Protein AF-A0A6M3J9M9-F1 (afdb_monomer)

pLDDT: mean 77.07, std 24.4, range [25.67, 98.81]

Structure (mmCIF, N/CA/C/O backbone):
data_AF-A0A6M3J9M9-F1
#
_entry.id   AF-A0A6M3J9M9-F1
#
loop_
_atom_site.group_PDB
_atom_site.id
_atom_site.type_symbol
_atom_site.label_atom_id
_atom_site.label_alt_id
_atom_site.label_comp_id
_atom_site.label_asym_id
_atom_site.label_entity_id
_atom_site.label_seq_id
_atom_site.pdbx_PDB_ins_code
_atom_site.Cartn_x
_atom_site.Cartn_y
_atom_site.Cartn_z
_atom_site.occupancy
_atom_site.B_iso_or_equiv
_atom_site.auth_seq_id
_atom_site.auth_comp_id
_atom_site.auth_asym_id
_atom_site.auth_atom_id
_atom_site.pdbx_PDB_model_num
ATOM 1 N N . MET A 1 1 ? 29.780 -21.961 2.777 1.00 44.16 1 MET A N 1
ATOM 2 C CA . MET A 1 1 ? 30.050 -20.768 1.942 1.00 44.16 1 MET A CA 1
ATOM 3 C C . MET A 1 1 ? 30.466 -21.135 0.509 1.00 44.16 1 MET A C 1
ATOM 5 O O . MET A 1 1 ? 31.103 -20.336 -0.156 1.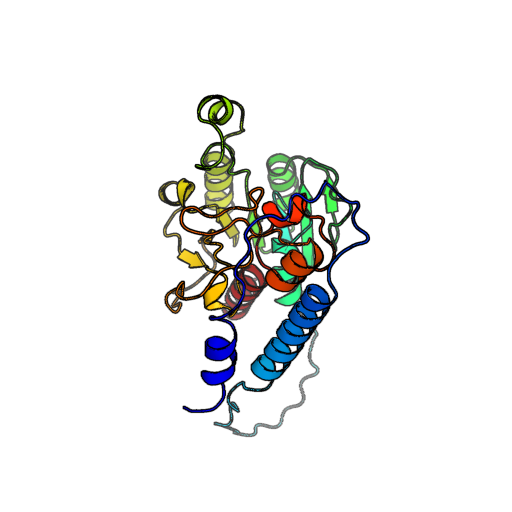00 44.16 1 MET A O 1
ATOM 9 N N . THR A 1 2 ? 30.060 -22.291 -0.020 1.00 43.06 2 THR A N 1
ATOM 10 C CA . THR A 1 2 ? 30.471 -22.758 -1.354 1.00 43.06 2 THR A CA 1
ATOM 11 C C . THR A 1 2 ? 29.384 -23.678 -1.908 1.00 43.06 2 THR A C 1
ATOM 13 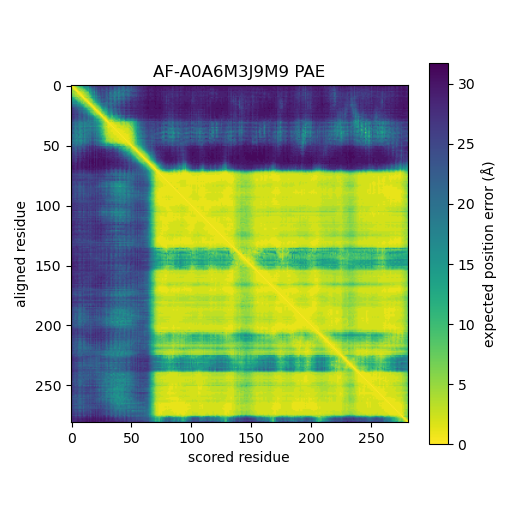O O . THR A 1 2 ? 29.199 -24.774 -1.393 1.00 43.06 2 THR A O 1
ATOM 16 N N . ALA A 1 3 ? 28.602 -23.153 -2.858 1.00 34.59 3 ALA A N 1
ATOM 17 C CA . ALA A 1 3 ? 27.764 -23.850 -3.854 1.00 34.59 3 ALA A CA 1
ATOM 18 C C . ALA A 1 3 ? 26.826 -22.839 -4.551 1.00 34.59 3 ALA A C 1
ATOM 20 O O . ALA A 1 3 ? 26.621 -22.899 -5.756 1.00 34.59 3 ALA A O 1
ATOM 21 N N . THR A 1 4 ? 26.297 -21.856 -3.811 1.00 31.34 4 THR A N 1
ATOM 22 C CA . THR A 1 4 ? 25.340 -20.860 -4.336 1.00 31.34 4 THR A CA 1
ATOM 23 C C . THR A 1 4 ? 26.006 -19.731 -5.127 1.00 31.34 4 THR A C 1
ATOM 25 O O . THR A 1 4 ? 25.375 -19.105 -5.973 1.00 31.34 4 THR A O 1
ATOM 28 N N . THR A 1 5 ? 27.289 -19.473 -4.874 1.00 30.69 5 THR A N 1
ATOM 29 C CA . THR A 1 5 ? 28.065 -18.414 -5.533 1.00 30.69 5 THR A CA 1
ATOM 30 C C . THR A 1 5 ? 28.523 -18.795 -6.948 1.00 30.69 5 THR A C 1
ATOM 32 O O . THR A 1 5 ? 28.725 -17.907 -7.770 1.00 30.69 5 THR A O 1
ATOM 35 N N . ASP A 1 6 ? 28.618 -20.092 -7.269 1.00 32.59 6 ASP A N 1
ATOM 36 C CA . ASP A 1 6 ? 29.152 -20.576 -8.556 1.00 32.59 6 ASP A CA 1
ATOM 37 C C . ASP A 1 6 ? 28.135 -20.566 -9.707 1.00 32.59 6 ASP A C 1
ATOM 39 O O . ASP A 1 6 ? 28.517 -20.468 -10.873 1.00 32.59 6 ASP A O 1
ATOM 43 N N . ILE A 1 7 ? 26.831 -20.612 -9.414 1.00 32.75 7 ILE A N 1
ATOM 44 C CA . ILE A 1 7 ? 25.791 -20.579 -10.459 1.00 32.75 7 ILE A CA 1
ATOM 45 C C . ILE A 1 7 ? 25.641 -19.159 -11.029 1.00 32.75 7 ILE A C 1
ATOM 47 O O . ILE A 1 7 ? 25.465 -18.991 -12.233 1.00 32.75 7 ILE A O 1
ATOM 51 N N . LEU A 1 8 ? 25.801 -18.129 -10.190 1.00 30.14 8 LEU A N 1
ATOM 52 C CA . LEU A 1 8 ? 25.736 -16.724 -10.613 1.00 30.14 8 LEU A CA 1
ATOM 53 C C . LEU A 1 8 ? 26.988 -16.269 -11.380 1.00 30.14 8 LEU A C 1
ATOM 55 O O . LEU A 1 8 ? 26.897 -15.361 -12.202 1.00 30.14 8 LEU A O 1
ATOM 59 N N . ALA A 1 9 ? 28.141 -16.903 -11.146 1.00 31.34 9 ALA A N 1
ATOM 60 C CA . ALA A 1 9 ? 29.390 -16.576 -11.835 1.00 31.34 9 ALA A CA 1
ATOM 61 C C . ALA A 1 9 ? 29.465 -17.159 -13.259 1.00 31.34 9 ALA A C 1
ATOM 63 O O . ALA A 1 9 ? 30.105 -16.572 -14.128 1.00 31.34 9 ALA A O 1
ATOM 64 N N . LYS A 1 10 ? 28.774 -18.275 -13.533 1.00 30.61 10 LYS A N 1
ATOM 65 C CA . LYS A 1 10 ? 28.815 -18.949 -14.844 1.00 30.61 10 LYS A CA 1
ATOM 66 C C . LYS A 1 10 ? 28.007 -18.272 -15.956 1.00 30.61 10 LYS A C 1
ATOM 68 O O . LYS A 1 10 ? 28.178 -18.639 -17.107 1.00 30.61 10 LYS A O 1
ATOM 73 N N . TRP A 1 11 ? 27.151 -17.302 -15.636 1.00 27.17 11 TRP A N 1
ATOM 74 C CA . TRP A 1 11 ? 26.275 -16.626 -16.610 1.00 27.17 11 TRP A CA 1
ATOM 75 C C . TRP A 1 11 ? 26.737 -15.203 -16.970 1.00 27.17 11 TRP A C 1
ATOM 77 O O . TRP A 1 11 ? 26.014 -14.460 -17.629 1.00 27.17 11 TRP A O 1
ATOM 87 N N . ALA A 1 12 ? 27.928 -14.796 -16.517 1.00 29.14 12 ALA A N 1
ATOM 88 C CA . ALA A 1 12 ? 28.476 -13.458 -16.755 1.00 29.14 12 ALA A CA 1
ATOM 89 C C . ALA A 1 12 ? 29.445 -13.377 -17.953 1.00 29.14 12 ALA A C 1
ATOM 91 O O . ALA A 1 12 ? 29.995 -12.311 -18.215 1.00 29.14 12 ALA A O 1
ATOM 92 N N . PHE A 1 13 ? 29.652 -14.470 -18.688 1.00 26.12 13 PHE A N 1
ATOM 93 C CA . PHE A 1 13 ? 30.505 -14.519 -19.874 1.00 26.12 13 PHE A CA 1
ATOM 94 C C . PHE A 1 13 ? 29.766 -15.300 -20.966 1.00 26.12 13 PHE A C 1
ATOM 96 O O . PHE A 1 13 ? 29.228 -16.357 -20.672 1.00 26.12 13 PHE A O 1
ATOM 103 N N . GLU A 1 14 ? 29.746 -14.767 -22.189 1.00 28.92 14 GLU A N 1
ATOM 104 C CA . GLU A 1 14 ? 29.071 -15.301 -23.392 1.00 28.92 14 GLU A CA 1
ATOM 105 C C . GLU A 1 14 ? 27.568 -15.018 -23.548 1.00 28.92 14 GLU A C 1
ATOM 107 O O . GLU A 1 14 ? 26.762 -15.925 -23.711 1.00 28.92 14 GLU A O 1
ATOM 112 N N . ILE A 1 15 ? 27.200 -13.736 -23.632 1.00 27.73 15 ILE A N 1
ATOM 113 C CA . ILE A 1 15 ? 26.209 -13.296 -24.629 1.00 27.73 15 ILE A CA 1
ATOM 114 C C . ILE A 1 15 ? 26.755 -12.005 -25.247 1.00 27.73 15 ILE A C 1
ATOM 116 O O . ILE A 1 15 ? 26.525 -10.903 -24.747 1.00 27.73 15 ILE A O 1
ATOM 120 N N . ASP A 1 16 ? 27.554 -12.168 -26.298 1.00 28.16 16 ASP A N 1
ATOM 121 C CA . ASP A 1 16 ? 27.832 -11.108 -27.261 1.00 28.16 16 ASP A CA 1
ATOM 122 C C . ASP A 1 16 ? 26.588 -10.989 -28.155 1.00 28.16 16 ASP A C 1
ATOM 124 O O . ASP A 1 16 ? 26.160 -11.965 -28.770 1.00 28.16 16 ASP A O 1
ATOM 128 N N . CYS A 1 17 ? 25.938 -9.829 -28.155 1.00 26.08 17 CYS A N 1
ATOM 129 C CA . CYS A 1 17 ? 24.793 -9.559 -29.023 1.00 26.08 17 CYS A CA 1
ATOM 130 C C . CYS A 1 17 ? 25.023 -8.234 -29.739 1.00 26.08 17 CYS A C 1
ATOM 132 O O . CYS A 1 17 ? 24.466 -7.196 -29.372 1.00 26.08 17 CYS A O 1
ATOM 134 N N . ALA A 1 18 ? 25.848 -8.303 -30.779 1.00 25.67 18 ALA A N 1
ATOM 135 C CA . ALA A 1 18 ? 25.593 -7.545 -31.989 1.00 25.67 18 ALA A CA 1
ATOM 136 C C . ALA A 1 18 ? 24.305 -8.076 -32.653 1.00 25.67 18 ALA A C 1
ATOM 138 O O . ALA A 1 18 ? 24.085 -9.283 -32.726 1.00 25.67 18 ALA A O 1
ATOM 139 N N . ASP A 1 19 ? 23.467 -7.138 -33.089 1.00 29.27 19 ASP A N 1
ATOM 140 C CA . ASP A 1 19 ? 22.419 -7.266 -34.107 1.00 29.27 19 ASP A CA 1
ATOM 141 C C . ASP A 1 19 ? 21.352 -8.357 -33.928 1.00 29.27 19 ASP A C 1
ATOM 143 O O . ASP A 1 19 ? 21.364 -9.404 -34.569 1.00 29.27 19 ASP A O 1
ATOM 147 N N . VAL A 1 20 ? 20.322 -8.031 -33.140 1.00 28.64 20 VAL A N 1
ATOM 148 C CA . VAL A 1 20 ? 18.995 -8.648 -33.265 1.00 28.64 20 VAL A CA 1
ATOM 149 C C . VAL A 1 20 ? 17.942 -7.535 -33.214 1.00 28.64 20 VAL A C 1
ATOM 151 O O . VAL A 1 20 ? 17.429 -7.171 -32.154 1.00 28.64 20 VAL A O 1
ATOM 154 N N . GLU A 1 21 ? 17.648 -6.945 -34.374 1.00 29.75 21 GLU A N 1
ATOM 155 C CA . GLU A 1 21 ? 16.396 -6.215 -34.586 1.00 29.75 21 GLU A CA 1
ATOM 156 C C . GLU A 1 21 ? 15.252 -7.232 -34.562 1.00 29.75 21 GLU A C 1
ATOM 158 O O . GLU A 1 21 ? 15.153 -8.064 -35.460 1.00 29.75 21 GLU A O 1
ATOM 163 N N . VAL A 1 22 ? 14.390 -7.202 -33.540 1.00 32.62 22 VAL A N 1
ATOM 164 C CA . VAL A 1 22 ? 13.156 -8.003 -33.548 1.00 32.62 22 VAL A CA 1
ATOM 165 C C . VAL A 1 22 ? 11.957 -7.147 -33.164 1.00 32.62 22 VAL A C 1
ATOM 167 O O . VAL A 1 22 ? 11.924 -6.460 -32.139 1.00 32.62 22 VAL A O 1
ATOM 170 N N . GLU A 1 23 ? 10.986 -7.200 -34.070 1.00 27.80 23 GLU A N 1
ATOM 171 C CA . GLU A 1 23 ? 9.691 -6.543 -34.076 1.00 27.80 23 GLU A CA 1
ATOM 172 C C . GLU A 1 23 ? 8.822 -6.881 -32.854 1.00 27.80 23 GLU A C 1
ATOM 174 O O . GLU A 1 23 ? 8.971 -7.903 -32.183 1.00 27.80 23 GLU A O 1
ATOM 179 N N . ARG A 1 24 ? 7.862 -5.992 -32.576 1.00 34.94 24 ARG A N 1
ATOM 180 C CA . ARG A 1 24 ? 6.880 -6.111 -31.490 1.00 34.94 24 ARG A CA 1
ATOM 181 C C . ARG A 1 24 ? 5.931 -7.295 -31.742 1.00 34.94 24 ARG A C 1
ATOM 183 O O . ARG A 1 24 ? 4.937 -7.137 -32.444 1.00 34.94 24 ARG A O 1
ATOM 190 N N . GLY A 1 25 ? 6.223 -8.450 -31.147 1.00 28.50 25 GLY A N 1
ATOM 191 C CA . GLY A 1 25 ? 5.346 -9.627 -31.123 1.00 28.50 25 GLY A CA 1
ATOM 192 C C . GLY A 1 25 ? 4.349 -9.635 -29.953 1.00 28.50 25 GLY A C 1
ATOM 193 O O . GLY A 1 25 ? 4.598 -9.052 -28.900 1.00 28.50 25 GLY A O 1
ATOM 194 N N . THR A 1 26 ? 3.207 -10.289 -30.166 1.00 34.38 26 THR A N 1
ATOM 195 C CA . THR A 1 26 ? 2.077 -10.484 -29.239 1.00 34.38 26 THR A CA 1
ATOM 196 C C . THR A 1 26 ? 2.427 -11.348 -28.012 1.00 34.38 26 THR A C 1
ATOM 198 O O . THR A 1 26 ? 3.445 -12.034 -27.982 1.00 34.38 26 THR A O 1
ATOM 201 N N . ALA A 1 27 ? 1.563 -11.310 -26.987 1.00 41.06 27 ALA A N 1
ATOM 202 C CA . ALA A 1 27 ? 1.752 -11.859 -25.633 1.00 41.06 27 ALA A CA 1
ATOM 203 C C . ALA A 1 27 ? 2.020 -13.380 -25.514 1.00 41.06 27 ALA A C 1
ATOM 205 O O . ALA A 1 27 ? 2.264 -13.857 -24.407 1.00 41.06 27 ALA A O 1
ATOM 206 N N . ASP A 1 28 ? 2.025 -14.126 -26.620 1.00 36.38 28 ASP A N 1
ATOM 207 C CA . ASP A 1 28 ? 2.138 -15.591 -26.634 1.00 36.38 28 ASP A CA 1
ATOM 208 C C . ASP A 1 28 ? 3.580 -16.108 -26.754 1.00 36.38 28 ASP A C 1
ATOM 210 O O . ASP A 1 28 ? 3.803 -17.313 -26.805 1.00 36.38 28 ASP A O 1
ATOM 214 N N . ASN A 1 29 ? 4.576 -15.217 -26.773 1.00 39.12 29 ASN A N 1
ATOM 215 C CA . ASN A 1 29 ? 5.978 -15.587 -26.975 1.00 39.12 29 ASN A CA 1
ATOM 216 C C . ASN A 1 29 ? 6.860 -15.237 -25.765 1.00 39.12 29 ASN A C 1
ATOM 218 O O . ASN A 1 29 ? 7.922 -14.628 -25.896 1.00 39.12 29 ASN A O 1
ATOM 222 N N . VAL A 1 30 ? 6.403 -15.584 -24.557 1.00 41.56 30 VAL A N 1
ATOM 223 C CA . VAL A 1 30 ? 7.232 -15.497 -23.346 1.00 41.56 30 VAL A CA 1
ATOM 224 C C . VAL A 1 30 ? 8.240 -16.656 -23.372 1.00 41.56 30 VAL A C 1
ATOM 226 O O . VAL A 1 30 ? 7.816 -17.810 -23.327 1.00 41.56 30 VAL A O 1
ATOM 229 N N . PRO A 1 31 ? 9.563 -16.401 -23.432 1.00 47.88 31 PRO A N 1
ATOM 230 C CA . PRO A 1 31 ? 10.557 -17.470 -23.494 1.00 47.88 31 PRO A CA 1
ATOM 231 C C . PRO A 1 31 ? 10.445 -18.420 -22.297 1.00 47.88 31 PRO A C 1
ATOM 233 O O . PRO A 1 31 ? 10.281 -17.961 -21.164 1.00 47.88 31 PRO A O 1
ATOM 236 N N . GLN A 1 32 ? 10.603 -19.729 -22.525 1.00 44.00 32 GLN A N 1
ATOM 237 C CA . GLN A 1 32 ? 10.538 -20.774 -21.488 1.00 44.00 32 GLN A CA 1
ATOM 238 C C . GLN A 1 32 ? 11.412 -20.447 -20.259 1.00 44.00 32 GLN A C 1
ATOM 240 O O . GLN A 1 32 ? 10.980 -20.623 -19.124 1.00 44.00 32 GLN A O 1
ATOM 245 N N . ALA A 1 33 ? 12.565 -19.807 -20.478 1.00 37.84 33 ALA A N 1
ATOM 246 C CA . ALA A 1 33 ? 13.464 -19.331 -19.425 1.00 37.84 33 ALA A CA 1
ATOM 247 C C . ALA A 1 33 ? 12.802 -18.391 -18.388 1.00 37.84 33 ALA A C 1
ATOM 249 O O . ALA A 1 33 ? 13.217 -18.345 -17.231 1.00 37.84 33 ALA A O 1
ATOM 250 N N . ILE A 1 34 ? 11.761 -17.637 -18.765 1.00 38.00 34 ILE A N 1
ATOM 251 C CA . ILE A 1 34 ? 11.013 -16.763 -17.846 1.00 38.00 34 ILE A CA 1
ATOM 252 C C . ILE A 1 34 ? 10.033 -17.575 -16.983 1.00 38.00 34 ILE A C 1
ATOM 254 O O . ILE A 1 34 ? 9.838 -17.248 -15.808 1.00 38.00 34 ILE A O 1
ATOM 258 N N . HIS A 1 35 ? 9.442 -18.643 -17.529 1.00 42.12 35 HIS A N 1
ATOM 259 C CA . HIS A 1 35 ? 8.618 -19.577 -16.756 1.00 42.12 35 HIS A CA 1
ATOM 260 C C . HIS A 1 35 ? 9.458 -20.342 -15.730 1.00 42.12 35 HIS A C 1
ATOM 262 O O . HIS A 1 35 ? 9.039 -20.477 -14.576 1.00 42.12 35 HIS A O 1
ATOM 268 N N . ASP A 1 36 ? 10.662 -20.747 -16.127 1.00 43.06 36 ASP A N 1
ATOM 269 C CA . ASP A 1 36 ? 11.602 -21.471 -15.274 1.00 43.06 36 ASP A CA 1
ATOM 270 C C . ASP A 1 36 ? 12.064 -20.588 -14.098 1.00 43.06 36 ASP A C 1
ATOM 272 O O . ASP A 1 36 ? 11.976 -20.997 -12.940 1.00 43.06 36 ASP A O 1
ATOM 276 N N . LEU A 1 37 ? 12.388 -19.312 -14.351 1.00 41.97 37 LEU A N 1
ATOM 277 C CA . LEU A 1 37 ? 12.746 -18.346 -13.303 1.00 41.97 37 LEU A CA 1
ATOM 278 C C . LEU A 1 37 ? 11.606 -18.099 -12.294 1.00 41.97 37 LEU A C 1
ATOM 280 O O . LEU A 1 37 ? 11.838 -17.958 -11.090 1.00 41.97 37 LEU A O 1
ATOM 284 N N . ALA A 1 38 ? 10.355 -18.041 -12.762 1.00 41.94 38 ALA A N 1
ATOM 285 C CA . ALA A 1 38 ? 9.196 -17.885 -11.884 1.00 41.94 38 ALA A CA 1
ATOM 286 C C . ALA A 1 38 ? 8.970 -19.128 -11.001 1.00 41.94 38 ALA A C 1
ATOM 288 O O . ALA A 1 38 ? 8.561 -18.996 -9.844 1.00 41.94 38 ALA A O 1
ATOM 289 N N . ALA A 1 39 ? 9.245 -20.327 -11.521 1.00 44.16 39 ALA A N 1
ATOM 290 C CA . ALA A 1 39 ? 9.189 -21.570 -10.757 1.00 44.16 39 ALA A CA 1
ATOM 291 C C . ALA A 1 39 ? 10.318 -21.657 -9.715 1.00 44.16 39 ALA A C 1
ATOM 293 O O . ALA A 1 39 ? 10.049 -21.977 -8.556 1.00 44.16 39 ALA A O 1
ATOM 294 N N . GLU A 1 40 ? 11.543 -21.277 -10.080 1.00 43.50 40 GLU A N 1
ATOM 295 C CA . GLU A 1 40 ? 12.687 -21.232 -9.163 1.00 43.50 40 GLU A CA 1
ATOM 296 C C . GLU A 1 40 ? 12.464 -20.252 -8.004 1.00 43.50 40 GLU A C 1
ATOM 298 O O . GLU A 1 40 ? 12.708 -20.597 -6.847 1.00 43.50 40 GLU A O 1
ATOM 303 N N . LEU A 1 41 ? 11.918 -19.060 -8.276 1.00 42.88 41 LEU A N 1
ATOM 304 C CA . LEU A 1 41 ? 11.581 -18.081 -7.236 1.00 42.88 41 LEU A CA 1
ATOM 305 C C . LEU A 1 41 ? 10.488 -18.583 -6.279 1.00 42.88 41 LEU A C 1
ATOM 307 O O . LEU A 1 41 ? 10.548 -18.291 -5.082 1.00 42.88 41 LEU A O 1
ATOM 311 N N . ARG A 1 42 ? 9.501 -19.345 -6.774 1.00 47.94 42 ARG A N 1
ATOM 312 C CA . ARG A 1 42 ? 8.482 -19.988 -5.923 1.00 47.94 42 ARG A CA 1
ATOM 313 C C . ARG A 1 42 ? 9.106 -21.047 -5.013 1.00 47.94 42 ARG A C 1
ATOM 315 O O . ARG A 1 42 ? 8.904 -20.989 -3.803 1.00 47.94 42 ARG A O 1
ATOM 322 N N . ALA A 1 43 ? 9.935 -21.929 -5.567 1.00 45.38 43 ALA A N 1
ATOM 323 C CA . ALA A 1 43 ? 10.615 -22.975 -4.805 1.00 45.38 43 ALA A CA 1
ATOM 324 C C . ALA A 1 43 ? 11.600 -22.407 -3.765 1.00 45.38 43 ALA A C 1
ATOM 326 O O . ALA A 1 43 ? 11.728 -22.940 -2.662 1.00 45.38 43 ALA A O 1
ATOM 327 N N . LEU A 1 44 ? 12.286 -21.302 -4.083 1.00 43.28 44 LEU A N 1
ATOM 328 C CA . LEU A 1 44 ? 13.193 -20.635 -3.147 1.00 43.28 44 LEU A CA 1
ATOM 329 C C . LEU A 1 44 ? 12.431 -20.027 -1.961 1.00 43.28 44 LEU A C 1
ATOM 331 O O . LEU A 1 44 ? 12.892 -20.117 -0.826 1.00 43.28 44 LEU A O 1
ATOM 335 N N . ARG A 1 45 ? 11.248 -19.448 -2.208 1.00 48.72 45 ARG A N 1
ATOM 336 C CA . ARG A 1 45 ? 10.377 -18.894 -1.158 1.00 48.72 45 ARG A CA 1
ATOM 337 C C . ARG A 1 45 ? 9.833 -19.964 -0.226 1.00 48.72 45 ARG A C 1
ATOM 339 O O . ARG A 1 45 ? 9.818 -19.750 0.981 1.00 48.72 45 ARG A O 1
ATOM 346 N N . GLU A 1 46 ? 9.428 -21.104 -0.769 1.00 47.72 46 GLU A N 1
ATOM 347 C CA . GLU A 1 46 ? 8.938 -22.233 0.020 1.00 47.72 46 GLU A CA 1
ATOM 348 C C . GLU A 1 46 ? 10.049 -22.816 0.907 1.00 47.72 46 GLU A C 1
ATOM 350 O O . GLU A 1 46 ? 9.863 -22.997 2.110 1.00 47.72 46 GLU A O 1
ATOM 355 N N . LYS A 1 47 ? 11.264 -22.971 0.360 1.00 45.69 47 LYS A N 1
ATOM 356 C CA . LYS A 1 47 ? 12.451 -23.380 1.130 1.00 45.69 47 LYS A CA 1
ATOM 357 C C . LYS A 1 47 ? 12.833 -22.379 2.222 1.00 45.69 47 LYS A C 1
ATOM 359 O O . LYS A 1 47 ? 13.214 -22.799 3.310 1.00 45.69 47 LYS A O 1
ATOM 364 N N . LEU A 1 48 ? 12.720 -21.075 1.964 1.00 46.75 48 LEU A N 1
ATOM 365 C CA . LEU A 1 48 ? 13.013 -20.040 2.962 1.00 46.75 48 LEU A CA 1
ATOM 366 C C . LEU A 1 48 ? 11.928 -19.969 4.053 1.00 46.75 48 LEU A C 1
ATOM 368 O O . LEU A 1 48 ? 12.234 -19.697 5.211 1.00 46.75 48 LEU A O 1
ATOM 372 N N . ALA A 1 49 ? 10.669 -20.258 3.707 1.00 44.34 49 ALA A N 1
ATOM 373 C CA . ALA A 1 49 ? 9.563 -20.343 4.661 1.00 44.34 49 ALA A CA 1
ATOM 374 C C . ALA A 1 49 ? 9.698 -21.543 5.621 1.00 44.34 49 ALA A C 1
ATOM 376 O O . ALA A 1 49 ? 9.290 -21.439 6.778 1.00 44.34 49 ALA A O 1
ATOM 377 N N . LEU A 1 50 ? 10.317 -22.639 5.162 1.00 41.97 50 LEU A N 1
ATOM 378 C CA . LEU A 1 50 ? 10.607 -23.854 5.937 1.00 41.97 50 LEU A CA 1
ATOM 379 C C . LEU A 1 50 ? 11.847 -23.741 6.850 1.00 41.97 50 LEU A C 1
ATOM 381 O O . LEU A 1 50 ? 12.059 -24.610 7.688 1.00 41.97 50 LEU A O 1
ATOM 385 N N . GLN A 1 51 ? 12.658 -22.684 6.723 1.00 37.97 51 GLN A N 1
ATOM 386 C CA . GLN A 1 51 ? 13.893 -22.470 7.500 1.00 37.97 51 GLN A CA 1
ATOM 387 C C . GLN A 1 51 ? 13.731 -21.496 8.682 1.00 37.97 51 GLN A C 1
ATOM 389 O O . GLN A 1 51 ? 14.710 -20.906 9.144 1.00 37.97 51 GLN A O 1
ATOM 394 N N . LYS A 1 52 ? 12.512 -21.300 9.199 1.00 39.78 52 LYS A N 1
ATOM 395 C CA . LYS A 1 52 ? 12.349 -20.562 10.461 1.00 39.78 52 LYS A CA 1
ATOM 396 C C . LYS A 1 52 ? 13.026 -21.342 11.601 1.00 39.78 52 LYS A C 1
ATOM 398 O O . LYS A 1 52 ? 12.851 -22.557 11.660 1.00 39.78 52 LYS A O 1
ATOM 403 N N . PRO A 1 53 ? 13.774 -20.682 12.501 1.00 36.72 53 PRO A N 1
ATOM 404 C CA . PRO A 1 53 ? 14.324 -21.353 13.669 1.00 36.72 53 PRO A CA 1
ATOM 405 C C . PRO A 1 53 ? 13.184 -21.877 14.549 1.00 36.72 53 PRO A C 1
ATOM 407 O O . PRO A 1 53 ? 12.210 -21.166 14.809 1.00 36.72 53 PRO A O 1
ATOM 410 N N . ASP A 1 54 ? 13.328 -23.132 14.965 1.00 36.78 54 ASP A N 1
ATOM 411 C CA . ASP A 1 54 ? 12.500 -23.809 15.956 1.00 36.78 54 ASP A CA 1
ATOM 412 C C . ASP A 1 54 ? 12.451 -22.955 17.232 1.00 36.78 54 ASP A C 1
ATOM 414 O O . ASP A 1 54 ? 13.467 -22.710 17.886 1.00 36.78 54 ASP A O 1
ATOM 418 N N . ALA A 1 55 ? 11.268 -22.426 17.542 1.00 42.22 55 ALA A N 1
ATOM 419 C CA . ALA A 1 55 ? 11.004 -21.722 18.786 1.00 42.22 55 ALA A CA 1
ATOM 420 C C . ALA A 1 55 ? 10.743 -22.756 19.886 1.00 42.22 55 ALA A C 1
ATOM 422 O O . ALA A 1 55 ? 9.633 -22.879 20.400 1.00 42.22 55 ALA A O 1
ATOM 423 N N . THR A 1 56 ? 11.777 -23.504 20.256 1.00 38.47 56 THR A N 1
ATOM 424 C CA . THR A 1 56 ? 11.783 -24.307 21.475 1.00 38.47 56 THR A CA 1
ATOM 425 C C . THR A 1 56 ? 12.470 -23.508 22.581 1.00 38.47 56 THR A C 1
ATOM 427 O O . THR A 1 56 ? 13.689 -23.412 22.601 1.00 38.47 56 THR A O 1
ATOM 430 N N . LEU A 1 57 ? 11.691 -22.921 23.500 1.00 35.12 57 LEU A N 1
ATOM 431 C CA . LEU A 1 57 ? 12.079 -22.648 24.895 1.00 35.12 57 LEU A CA 1
ATOM 432 C C . LEU A 1 57 ? 10.834 -22.273 25.720 1.00 35.12 57 LEU A C 1
ATOM 434 O O . LEU A 1 57 ? 10.304 -21.171 25.601 1.00 35.12 57 LEU A O 1
ATOM 438 N N . GLY A 1 58 ? 10.408 -23.201 26.587 1.00 30.94 58 GLY A N 1
ATOM 439 C CA . GLY A 1 58 ? 9.560 -22.907 27.749 1.00 30.94 58 GLY A CA 1
ATOM 440 C C . GLY A 1 58 ? 8.175 -23.557 27.790 1.00 30.94 58 GLY A C 1
ATOM 441 O O . GLY A 1 58 ? 7.182 -22.849 27.917 1.00 30.94 58 GLY A O 1
ATOM 442 N N . GLN A 1 59 ? 8.084 -24.892 27.773 1.00 34.28 59 GLN A N 1
ATOM 443 C CA . GLN A 1 59 ? 6.918 -2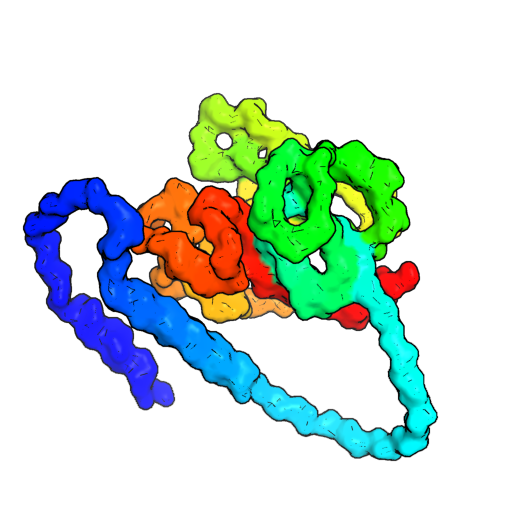5.576 28.346 1.00 34.28 59 GLN A CA 1
ATOM 444 C C . GLN A 1 59 ? 6.938 -25.414 29.873 1.00 34.28 59 GLN A C 1
ATOM 446 O O . GLN A 1 59 ? 7.786 -25.987 30.553 1.00 34.28 59 GLN A O 1
ATOM 451 N N . VAL A 1 60 ? 5.956 -24.696 30.416 1.00 33.88 60 VAL A N 1
ATOM 452 C CA . VAL A 1 60 ? 5.418 -24.986 31.748 1.00 33.88 60 VAL A CA 1
ATOM 453 C C . VAL A 1 60 ? 3.941 -25.288 31.552 1.00 33.88 60 VAL A C 1
ATOM 455 O O . VAL A 1 60 ? 3.146 -24.415 31.214 1.00 33.88 60 VAL A O 1
ATOM 458 N N . VAL A 1 61 ? 3.606 -26.565 31.703 1.00 36.81 61 VAL A N 1
ATOM 459 C CA . VAL A 1 61 ? 2.250 -27.099 31.610 1.00 36.81 61 VAL A CA 1
ATOM 460 C C . VAL A 1 61 ? 1.398 -26.490 32.724 1.00 36.81 61 VAL A C 1
ATOM 462 O O . VAL A 1 61 ? 1.722 -26.622 33.905 1.00 36.81 61 VAL A O 1
ATOM 465 N N . ARG A 1 62 ? 0.282 -25.860 32.355 1.00 35.50 62 ARG A N 1
ATOM 466 C CA . ARG A 1 62 ? -0.901 -25.775 33.213 1.00 35.50 62 ARG A CA 1
ATOM 467 C C . ARG A 1 62 ? -2.099 -26.232 32.398 1.00 35.50 62 ARG A C 1
ATOM 469 O O . ARG A 1 62 ? -2.505 -25.575 31.447 1.00 35.50 62 ARG A O 1
ATOM 476 N N . GLU A 1 63 ? -2.590 -27.409 32.760 1.00 43.56 63 GLU A N 1
ATOM 477 C CA . GLU A 1 63 ? -3.828 -27.992 32.263 1.00 43.56 63 GLU A CA 1
ATOM 478 C C . GLU A 1 63 ? -5.009 -27.088 32.631 1.00 43.56 63 GLU A C 1
ATOM 480 O O . GLU A 1 63 ? -5.126 -26.618 33.764 1.00 43.56 63 GLU A O 1
ATOM 485 N N . GLY A 1 64 ? -5.881 -26.841 31.659 1.00 35.53 64 GLY A N 1
ATOM 486 C CA . GLY A 1 64 ? -7.095 -26.056 31.834 1.00 35.53 64 GLY A CA 1
ATOM 487 C C . GLY A 1 64 ? -7.773 -25.845 30.491 1.00 35.53 64 GLY A C 1
ATOM 488 O O . GLY A 1 64 ? -7.486 -24.876 29.797 1.00 35.53 64 GLY A O 1
ATOM 489 N N . GLY A 1 65 ? -8.640 -26.782 30.106 1.00 43.53 65 GLY A N 1
ATOM 490 C CA . GLY A 1 65 ? -9.468 -26.658 28.912 1.00 43.53 65 GLY A CA 1
ATOM 491 C C . GLY A 1 65 ? -10.378 -25.435 29.011 1.00 43.53 65 GLY A C 1
ATOM 492 O O . GLY A 1 65 ? -11.281 -25.393 29.843 1.00 43.53 65 GLY A O 1
ATOM 493 N N . ALA A 1 66 ? -10.148 -24.461 28.139 1.00 40.62 66 ALA A N 1
ATOM 494 C CA . ALA A 1 66 ? -11.104 -23.421 27.807 1.00 40.62 66 ALA A CA 1
ATOM 495 C C . ALA A 1 66 ? -11.416 -23.570 26.318 1.00 40.62 66 ALA A C 1
ATOM 497 O O . ALA A 1 66 ? -10.505 -23.611 25.493 1.00 40.62 66 ALA A O 1
ATOM 498 N N . ALA A 1 67 ? -12.697 -23.708 25.982 1.00 43.62 67 ALA A N 1
ATOM 499 C CA . ALA A 1 67 ? -13.151 -23.640 24.603 1.00 43.62 67 ALA A CA 1
ATOM 500 C C . ALA A 1 67 ? -12.689 -22.301 24.001 1.00 43.62 67 ALA A C 1
ATOM 502 O O . ALA A 1 67 ? -13.018 -21.242 24.539 1.00 43.62 67 ALA A O 1
ATOM 503 N N . GLU A 1 68 ? -11.903 -22.346 22.921 1.00 44.88 68 GLU A N 1
ATOM 504 C CA . GLU A 1 68 ? -11.529 -21.156 22.157 1.00 44.88 68 GLU A CA 1
ATOM 505 C C . GLU A 1 68 ? -12.803 -20.499 21.620 1.00 44.88 68 GLU A C 1
ATOM 507 O O . GLU A 1 68 ? -13.441 -20.986 20.687 1.00 44.88 68 GLU A O 1
ATOM 512 N N . VAL A 1 69 ? -13.186 -19.372 22.214 1.00 48.78 69 VAL A N 1
ATOM 513 C CA . VAL A 1 69 ? -14.109 -18.442 21.571 1.00 48.78 69 VAL A CA 1
ATOM 514 C C . VAL A 1 69 ? -13.339 -17.850 20.396 1.00 48.78 69 VAL A C 1
ATOM 516 O O . VAL A 1 69 ? -12.397 -17.085 20.603 1.00 48.78 69 VAL A O 1
ATOM 519 N N . SER A 1 70 ? -13.694 -18.220 19.164 1.00 52.28 70 SER A N 1
ATOM 520 C CA . SER A 1 70 ? -13.097 -17.623 17.969 1.00 52.28 70 SER A CA 1
ATOM 521 C C . SER A 1 70 ? -13.365 -16.115 17.989 1.00 52.28 70 SER A C 1
ATOM 523 O O . SER A 1 70 ? -14.495 -15.681 17.753 1.00 52.28 70 SER A O 1
ATOM 525 N N . LYS A 1 71 ? -12.355 -15.302 18.315 1.00 68.56 71 LYS A N 1
ATOM 526 C CA . LYS A 1 71 ? -12.476 -13.841 18.264 1.00 68.56 71 LYS A CA 1
ATOM 527 C C . LYS A 1 71 ? -12.744 -13.450 16.807 1.00 68.56 71 LYS A C 1
ATOM 529 O O . LYS A 1 71 ? -11.994 -13.860 15.921 1.00 68.56 71 LYS A O 1
ATOM 534 N N . ALA A 1 72 ? -13.819 -12.701 16.559 1.00 84.75 72 ALA A N 1
ATOM 535 C CA . ALA A 1 72 ? -14.114 -12.177 15.228 1.00 84.75 72 ALA A CA 1
ATOM 536 C C . ALA A 1 72 ? -12.917 -11.361 14.709 1.00 84.75 72 ALA A C 1
ATOM 538 O O . ALA A 1 72 ? -12.229 -10.690 15.487 1.00 84.75 72 ALA A O 1
ATOM 539 N N . ARG A 1 73 ? -12.645 -11.459 13.405 1.00 92.62 73 ARG A N 1
ATOM 540 C CA . ARG A 1 73 ? -11.539 -10.743 12.765 1.00 92.62 73 ARG A CA 1
ATOM 541 C C . ARG A 1 73 ? -11.833 -9.235 12.793 1.00 92.62 73 ARG A C 1
ATOM 543 O O . ARG A 1 73 ? -12.958 -8.849 12.481 1.00 92.62 73 ARG A O 1
ATOM 550 N N . PRO A 1 74 ? -10.865 -8.378 13.160 1.00 96.12 74 PRO A N 1
ATOM 551 C CA . PRO A 1 74 ? -11.059 -6.932 13.118 1.00 96.12 74 PRO A CA 1
ATOM 552 C C . PRO A 1 74 ? -11.297 -6.436 11.689 1.00 96.12 74 PRO A C 1
ATOM 554 O O . PRO A 1 74 ? -10.684 -6.941 10.741 1.00 96.12 74 PRO A O 1
ATOM 557 N N . LYS A 1 75 ? -12.143 -5.419 11.534 1.00 97.69 75 LYS A N 1
ATOM 558 C CA . LYS A 1 75 ? -12.476 -4.806 10.245 1.00 97.69 75 LYS A CA 1
ATOM 559 C C . LYS A 1 75 ? -11.462 -3.728 9.870 1.00 97.69 75 LYS A C 1
ATOM 561 O O . LYS A 1 75 ? -11.186 -2.824 10.660 1.00 97.69 75 LYS A O 1
ATOM 566 N N . LEU A 1 76 ? -10.959 -3.772 8.640 1.00 98.56 76 LEU A N 1
ATOM 567 C CA . LEU A 1 76 ? -10.035 -2.782 8.089 1.00 98.56 76 LEU A CA 1
ATOM 568 C C . LEU A 1 76 ? -10.601 -2.138 6.822 1.00 98.56 76 LEU A C 1
ATOM 570 O O . LEU A 1 76 ? -11.004 -2.831 5.889 1.00 98.56 76 LEU A O 1
ATOM 574 N N . LEU A 1 77 ? -10.585 -0.807 6.789 1.00 98.81 77 LEU A N 1
ATOM 575 C CA . LEU A 1 77 ? -10.943 -0.014 5.616 1.00 98.81 77 LEU A CA 1
ATOM 576 C C . LEU A 1 77 ? -9.690 0.290 4.790 1.00 98.81 77 LEU A C 1
ATOM 578 O O . LEU A 1 77 ? -8.764 0.918 5.297 1.00 98.81 77 LEU A O 1
ATOM 582 N N . ASP A 1 78 ? -9.655 -0.149 3.536 1.00 98.75 78 ASP A N 1
ATOM 583 C CA . ASP A 1 78 ? -8.581 0.100 2.569 1.00 98.75 78 ASP A CA 1
ATOM 584 C C . ASP A 1 78 ? -9.023 1.223 1.615 1.00 98.75 78 ASP A C 1
ATOM 586 O O . ASP A 1 78 ? -9.828 1.006 0.712 1.00 98.75 78 ASP A O 1
ATOM 590 N N . LEU A 1 79 ? -8.561 2.452 1.854 1.00 98.44 79 LEU A N 1
ATOM 591 C CA . LEU A 1 79 ? -8.889 3.632 1.049 1.00 98.44 79 LEU A CA 1
ATOM 592 C C . LEU A 1 79 ? -7.871 3.846 -0.071 1.00 98.44 79 LEU A C 1
ATOM 594 O O . LEU A 1 79 ? -6.662 3.722 0.148 1.00 98.44 79 LEU A O 1
ATOM 598 N N . PHE A 1 80 ? -8.354 4.292 -1.238 1.00 97.81 80 PHE A N 1
ATOM 599 C CA . PHE A 1 80 ? -7.551 4.398 -2.468 1.00 97.81 80 PHE A CA 1
ATOM 600 C C . PHE A 1 80 ? -6.971 3.032 -2.855 1.00 97.81 80 PHE A C 1
ATOM 602 O O . PHE A 1 80 ? -5.787 2.876 -3.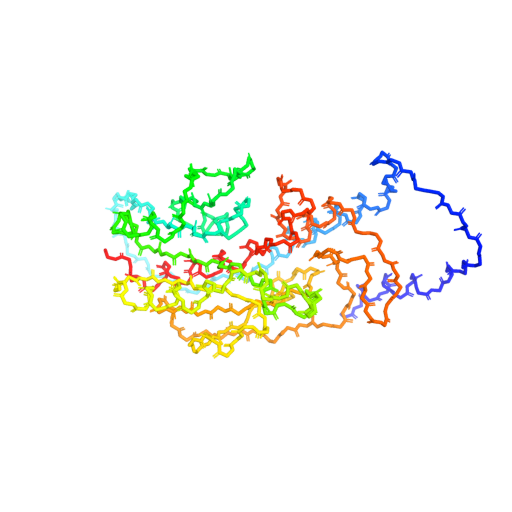158 1.00 97.81 80 PHE A O 1
ATOM 609 N N . SER A 1 81 ? -7.835 2.026 -2.753 1.00 97.69 81 SER A N 1
ATOM 610 C CA . SER A 1 81 ? -7.462 0.620 -2.636 1.00 97.69 81 SER A CA 1
ATOM 611 C C . SER A 1 81 ? -6.833 0.020 -3.898 1.00 97.69 81 SER A C 1
ATOM 613 O O . SER A 1 81 ? -6.128 -1.001 -3.833 1.00 97.69 81 SER A O 1
ATOM 615 N N . GLY A 1 82 ? -7.055 0.645 -5.062 1.00 97.06 82 GLY A N 1
ATOM 616 C CA . GLY A 1 82 ? -6.679 0.070 -6.348 1.00 97.06 82 GLY A CA 1
ATOM 617 C C . GLY A 1 82 ? -7.190 -1.369 -6.468 1.00 97.06 82 GLY A C 1
ATOM 618 O O . GLY A 1 82 ? -8.262 -1.705 -5.983 1.00 97.06 82 GLY A O 1
ATOM 619 N N . ALA A 1 83 ? -6.395 -2.265 -7.047 1.00 97.38 83 ALA A N 1
ATOM 620 C CA . ALA A 1 83 ? -6.776 -3.674 -7.167 1.00 97.38 83 ALA A CA 1
ATOM 621 C C . ALA A 1 83 ? -6.507 -4.520 -5.896 1.00 97.38 83 ALA A C 1
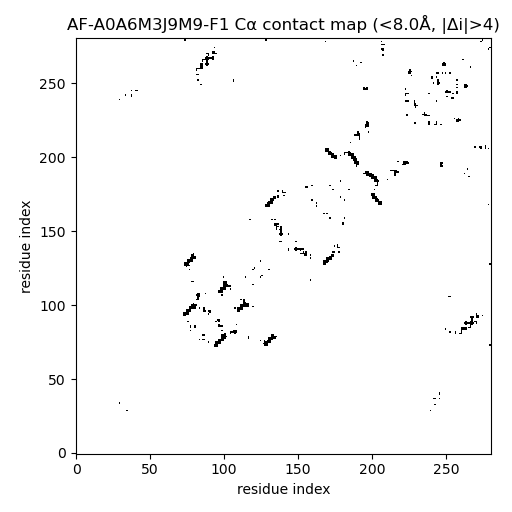ATOM 623 O O . ALA A 1 83 ? -6.506 -5.749 -5.966 1.00 97.38 83 ALA A O 1
ATOM 624 N N . GLY A 1 84 ? -6.239 -3.901 -4.735 1.00 97.31 84 GLY A N 1
ATOM 625 C CA . GLY A 1 84 ? -6.182 -4.601 -3.440 1.00 97.31 84 GLY A CA 1
ATOM 626 C C . GLY A 1 84 ? -4.844 -5.209 -3.036 1.00 97.31 84 GLY A C 1
ATOM 627 O O . GLY A 1 84 ? -4.803 -6.236 -2.358 1.00 97.31 84 GLY A O 1
ATOM 628 N N . GLY A 1 85 ? -3.731 -4.575 -3.412 1.00 96.88 85 GLY A N 1
ATOM 629 C CA . GLY A 1 85 ? -2.397 -4.998 -2.968 1.00 96.88 85 GLY A CA 1
ATOM 630 C C . GLY A 1 85 ? -2.212 -4.797 -1.461 1.00 96.88 85 GLY A C 1
ATOM 631 O O . GLY A 1 85 ? -1.839 -5.725 -0.747 1.00 96.88 85 GLY A O 1
ATOM 632 N N . ALA A 1 86 ? -2.549 -3.605 -0.959 1.00 97.81 86 ALA A N 1
ATOM 633 C CA . ALA A 1 86 ? -2.528 -3.322 0.473 1.00 97.81 86 ALA A CA 1
ATOM 634 C C . ALA A 1 86 ? -3.512 -4.224 1.228 1.00 97.81 86 ALA A C 1
ATOM 636 O O . ALA A 1 86 ? -3.096 -4.954 2.136 1.00 97.81 86 ALA A O 1
ATOM 637 N N . GLY A 1 87 ? -4.778 -4.230 0.795 1.00 98.06 87 GLY A N 1
ATOM 638 C CA . GLY A 1 87 ? -5.842 -5.028 1.388 1.00 98.06 87 GLY A CA 1
ATOM 639 C C . GLY A 1 87 ? -5.502 -6.511 1.530 1.00 98.06 87 GLY A C 1
ATOM 640 O O . GLY A 1 87 ? -5.682 -7.072 2.607 1.00 98.06 87 GLY A O 1
ATOM 641 N N . MET A 1 88 ? -4.936 -7.162 0.504 1.00 98.56 88 MET A N 1
ATOM 642 C CA . MET A 1 88 ? -4.601 -8.590 0.611 1.00 98.56 88 MET A CA 1
ATOM 643 C C . MET A 1 88 ? -3.543 -8.865 1.685 1.00 98.56 88 MET A C 1
ATOM 645 O O . MET A 1 88 ? -3.634 -9.875 2.384 1.00 98.56 88 MET A O 1
ATOM 649 N N . GLY A 1 89 ? -2.553 -7.986 1.858 1.00 98.38 89 GLY A N 1
ATOM 650 C CA . GLY A 1 89 ? -1.589 -8.147 2.948 1.00 98.38 89 GLY A CA 1
ATOM 651 C C . GLY A 1 89 ? -2.264 -8.073 4.322 1.00 98.38 89 GLY A C 1
ATOM 652 O O . GLY A 1 89 ? -2.039 -8.944 5.161 1.00 98.38 89 GLY A O 1
ATOM 653 N N . TYR A 1 90 ? -3.172 -7.117 4.535 1.00 98.50 90 TYR A N 1
ATOM 654 C CA . TYR A 1 90 ? -3.952 -7.038 5.778 1.00 98.50 90 TYR A CA 1
ATOM 655 C C . TYR A 1 90 ? -4.868 -8.247 5.986 1.00 98.50 90 TYR A C 1
ATOM 657 O O . TYR A 1 90 ? -4.932 -8.800 7.085 1.00 98.50 90 TYR A O 1
ATOM 665 N N . HIS A 1 91 ? -5.519 -8.731 4.932 1.00 98.44 91 HIS A N 1
ATOM 666 C CA . HIS A 1 91 ? -6.309 -9.952 5.011 1.00 98.44 91 HIS A CA 1
ATOM 667 C C . HIS A 1 91 ? -5.451 -11.154 5.440 1.00 98.44 91 HIS A C 1
ATOM 669 O O . HIS A 1 91 ? -5.822 -11.895 6.351 1.00 98.44 91 HIS A O 1
ATOM 675 N N . ARG A 1 92 ? -4.246 -11.313 4.878 1.00 97.69 92 ARG A N 1
ATOM 676 C CA . ARG A 1 92 ? -3.295 -12.354 5.313 1.00 97.69 92 ARG A CA 1
ATOM 677 C C . ARG A 1 92 ? -2.822 -12.180 6.754 1.00 97.69 92 ARG A C 1
ATOM 679 O O . ARG A 1 92 ? -2.502 -13.170 7.405 1.00 97.69 92 ARG A O 1
ATOM 686 N N . ALA A 1 93 ? -2.785 -10.948 7.259 1.00 97.25 93 ALA A N 1
ATOM 687 C CA . ALA A 1 93 ? -2.448 -10.682 8.651 1.00 97.25 93 ALA A CA 1
ATOM 688 C C . ALA A 1 93 ? -3.557 -11.094 9.631 1.00 97.25 93 ALA A C 1
ATOM 690 O O . ALA A 1 93 ? -3.232 -11.450 10.759 1.00 97.25 93 ALA A O 1
ATOM 691 N N . GLY A 1 94 ? -4.830 -11.073 9.217 1.00 97.06 94 GLY A N 1
ATOM 692 C CA . GLY A 1 94 ? -5.956 -11.451 10.081 1.00 97.06 94 GLY A CA 1
ATOM 693 C C . GLY A 1 94 ? -7.161 -10.507 10.068 1.00 97.06 94 GLY A C 1
ATOM 694 O O . GLY A 1 94 ? -8.039 -10.681 10.904 1.00 97.06 94 GLY A O 1
ATOM 695 N N . PHE A 1 95 ? -7.220 -9.533 9.154 1.00 97.81 95 PHE A N 1
ATOM 696 C CA . PHE A 1 95 ? -8.322 -8.565 9.069 1.00 97.81 95 PHE A CA 1
ATOM 697 C C . PHE A 1 95 ? -9.419 -8.981 8.082 1.00 97.81 95 PHE A C 1
ATOM 699 O O . PHE A 1 95 ? -9.148 -9.672 7.092 1.00 97.81 95 PHE A O 1
ATOM 706 N N . ASP A 1 96 ? -10.637 -8.506 8.321 1.00 98.12 96 ASP A N 1
ATOM 707 C CA . ASP A 1 96 ? -11.712 -8.476 7.330 1.00 98.12 96 ASP A CA 1
ATOM 708 C C . ASP A 1 96 ? -11.668 -7.124 6.621 1.00 98.12 96 ASP A C 1
ATOM 710 O O . ASP A 1 96 ? -11.805 -6.073 7.246 1.00 98.12 96 ASP A O 1
ATOM 714 N N . VAL A 1 97 ? -11.371 -7.143 5.323 1.00 98.69 97 VAL A N 1
ATOM 715 C CA . VAL A 1 97 ? -10.974 -5.946 4.575 1.00 98.69 97 VAL A CA 1
ATOM 716 C C . VAL A 1 97 ? -12.091 -5.504 3.640 1.00 98.69 97 VAL A C 1
ATOM 718 O O . VAL A 1 97 ? -12.627 -6.323 2.896 1.00 98.69 97 VAL A O 1
ATOM 721 N N . VAL A 1 98 ? -12.382 -4.204 3.645 1.00 98.81 98 VAL A N 1
ATOM 722 C CA . VAL A 1 98 ? -13.284 -3.549 2.690 1.00 98.81 98 VAL A CA 1
ATOM 723 C C . VAL A 1 98 ? -12.503 -2.490 1.921 1.00 98.81 98 VAL A C 1
ATOM 725 O O . VAL A 1 98 ? -11.863 -1.630 2.527 1.00 98.81 98 VAL A O 1
ATOM 728 N N . GLY A 1 99 ? -12.547 -2.558 0.592 1.00 98.69 99 GLY A N 1
ATOM 729 C CA . GLY A 1 99 ? -11.869 -1.616 -0.296 1.00 98.69 99 GLY A CA 1
ATOM 730 C C . GLY A 1 99 ? -12.769 -0.486 -0.768 1.00 98.69 99 GLY A C 1
ATOM 731 O O . GLY A 1 99 ? -13.934 -0.712 -1.093 1.00 98.69 99 GLY A O 1
ATOM 732 N N . VAL A 1 100 ? -12.205 0.717 -0.877 1.00 98.50 100 VAL A N 1
ATOM 733 C CA . VAL A 1 100 ? -12.859 1.881 -1.487 1.00 98.50 100 VAL A CA 1
ATOM 734 C C . VAL A 1 100 ? -11.944 2.504 -2.530 1.00 98.50 100 VAL A C 1
ATOM 736 O O . VAL A 1 100 ? -10.756 2.741 -2.286 1.00 98.50 100 VAL A O 1
ATOM 739 N N . ASP A 1 101 ? -12.487 2.764 -3.714 1.00 98.00 101 ASP A N 1
ATOM 740 C CA . ASP A 1 101 ? -11.798 3.476 -4.789 1.00 98.00 101 ASP A CA 1
ATOM 741 C C . ASP A 1 101 ? -12.818 4.178 -5.695 1.00 98.00 101 ASP A C 1
ATOM 743 O O . ASP A 1 101 ? -13.931 3.692 -5.887 1.00 98.00 101 ASP A O 1
ATOM 747 N N . ASN A 1 102 ? -12.445 5.313 -6.289 1.00 93.69 102 ASN A N 1
ATOM 748 C CA . ASN A 1 102 ? -13.361 6.069 -7.147 1.00 93.69 102 ASN A CA 1
ATOM 749 C C . ASN A 1 102 ? -13.509 5.463 -8.554 1.00 93.69 102 ASN A C 1
ATOM 751 O O . ASN A 1 102 ? -14.405 5.842 -9.316 1.00 93.69 102 ASN A O 1
ATOM 755 N N . ARG A 1 103 ? -12.635 4.521 -8.916 1.00 94.50 103 ARG A N 1
ATOM 756 C CA . ARG A 1 103 ? -12.699 3.764 -10.167 1.00 94.50 103 ARG A CA 1
ATOM 757 C C . ARG A 1 103 ? -13.194 2.347 -9.908 1.00 94.50 103 ARG A C 1
ATOM 759 O O . ARG A 1 103 ? -12.972 1.811 -8.830 1.00 94.50 103 ARG A O 1
ATOM 766 N N . PRO A 1 104 ? -13.807 1.693 -10.906 1.00 96.56 104 PRO A N 1
ATOM 767 C CA . PRO A 1 104 ? -14.136 0.282 -10.787 1.00 96.56 104 PRO A CA 1
ATOM 768 C C . PRO A 1 104 ? -12.855 -0.553 -10.654 1.00 96.56 104 PRO A C 1
ATOM 770 O O . PRO A 1 104 ? -12.007 -0.537 -11.548 1.00 96.56 104 PRO A O 1
ATOM 773 N N . GLN A 1 105 ? -12.743 -1.322 -9.573 1.00 97.12 105 GLN A N 1
ATOM 774 C CA . GLN A 1 105 ? -11.609 -2.210 -9.306 1.00 97.12 105 GLN A CA 1
ATOM 775 C C . GLN A 1 105 ? -12.029 -3.665 -9.525 1.00 97.12 105 GLN A C 1
ATOM 777 O O . GLN A 1 105 ? -12.330 -4.403 -8.593 1.00 97.12 105 GLN A O 1
ATOM 782 N N . ARG A 1 106 ? -12.079 -4.088 -10.796 1.00 96.19 106 ARG A N 1
ATOM 783 C CA . ARG A 1 106 ? -12.604 -5.414 -11.192 1.00 96.19 106 ARG A CA 1
ATOM 784 C C . ARG A 1 106 ? -11.857 -6.592 -10.571 1.00 96.19 106 ARG A C 1
ATOM 786 O O . ARG A 1 106 ? -12.428 -7.672 -10.469 1.00 96.19 106 ARG A O 1
ATOM 793 N N . HIS A 1 107 ? -10.595 -6.391 -10.205 1.00 97.25 107 HIS A N 1
ATOM 794 C CA . HIS A 1 107 ? -9.759 -7.422 -9.603 1.00 97.25 107 HIS A CA 1
ATOM 795 C C . HIS A 1 107 ? -9.576 -7.238 -8.087 1.00 97.25 107 HIS A C 1
ATOM 797 O O . HIS A 1 107 ? -8.705 -7.886 -7.512 1.00 97.25 107 HIS A O 1
ATOM 803 N N . TYR A 1 108 ? -10.352 -6.366 -7.427 1.00 98.12 108 TYR A N 1
ATOM 804 C CA . TYR A 1 108 ? -10.312 -6.272 -5.967 1.00 98.12 108 TYR A CA 1
ATOM 805 C C . TYR A 1 108 ? -10.804 -7.594 -5.344 1.00 98.12 108 TYR A C 1
ATOM 807 O O . TYR A 1 108 ? -11.867 -8.078 -5.731 1.00 98.12 108 TYR A O 1
ATOM 815 N N . PRO A 1 109 ? -10.055 -8.215 -4.415 1.00 97.25 109 PRO A N 1
ATOM 816 C CA . PRO A 1 109 ? -10.339 -9.584 -3.973 1.00 97.25 109 PRO A CA 1
ATOM 817 C C . PRO A 1 109 ? -11.372 -9.697 -2.837 1.00 97.25 109 PRO A C 1
ATOM 819 O O . PRO A 1 109 ? -11.679 -10.815 -2.424 1.00 97.25 109 PRO A O 1
ATOM 822 N N . PHE A 1 110 ? -11.883 -8.580 -2.311 1.00 98.19 110 PHE A N 1
ATOM 823 C CA . PHE A 1 110 ? -12.812 -8.547 -1.172 1.00 98.19 110 PHE A CA 1
ATOM 824 C C . PHE A 1 110 ? -14.049 -7.694 -1.468 1.00 98.19 110 PHE A C 1
ATOM 826 O O . PHE A 1 110 ? -14.279 -7.292 -2.608 1.00 98.19 110 PHE A O 1
ATOM 833 N N . GLU A 1 111 ? -14.839 -7.406 -0.431 1.00 98.44 111 GLU A N 1
ATOM 834 C CA . GLU A 1 111 ? -15.895 -6.401 -0.512 1.00 98.44 111 GLU A CA 1
ATOM 835 C C . GLU A 1 111 ? -15.315 -5.067 -0.998 1.00 98.44 111 GLU A C 1
ATOM 837 O O . GLU A 1 111 ? -14.269 -4.611 -0.523 1.00 98.44 111 GLU A O 1
ATOM 842 N N . PHE A 1 112 ? -15.991 -4.464 -1.973 1.00 98.62 112 PHE A N 1
ATOM 843 C CA . PHE A 1 112 ? -15.531 -3.267 -2.656 1.00 98.62 112 PHE A CA 1
ATOM 844 C C . PHE A 1 112 ? -16.679 -2.282 -2.857 1.00 98.62 112 PHE A C 1
ATOM 846 O O . PHE A 1 112 ? -17.738 -2.654 -3.367 1.00 98.62 112 PHE A O 1
ATOM 853 N N . HIS A 1 113 ? -16.422 -1.016 -2.534 1.00 98.44 113 HIS A N 1
ATOM 854 C CA . HIS A 1 113 ? -17.328 0.100 -2.778 1.00 98.44 113 HIS A CA 1
ATOM 855 C C . HIS A 1 113 ? -16.686 1.086 -3.747 1.00 98.44 113 HIS A C 1
ATOM 857 O O . HIS A 1 113 ? -15.623 1.651 -3.479 1.00 98.44 113 HIS A O 1
ATOM 863 N N . GLN A 1 114 ? -17.351 1.319 -4.879 1.00 98.31 114 GLN A N 1
ATOM 864 C CA . GLN A 1 114 ? -16.943 2.372 -5.800 1.00 98.31 114 GLN A CA 1
ATOM 865 C C . GLN A 1 114 ? -17.478 3.721 -5.303 1.00 98.31 114 GLN A C 1
ATOM 867 O O . GLN A 1 114 ? -18.619 4.075 -5.594 1.00 98.31 114 GLN A O 1
ATOM 872 N N . ALA A 1 115 ? -16.663 4.467 -4.563 1.00 95.50 115 ALA A N 1
ATOM 873 C CA . ALA A 1 115 ? -17.047 5.734 -3.942 1.00 95.50 115 ALA A CA 1
ATOM 874 C C . ALA A 1 115 ? -15.852 6.693 -3.832 1.00 95.50 115 ALA A C 1
ATOM 876 O O . ALA A 1 115 ? -14.696 6.294 -4.015 1.00 95.50 115 ALA A O 1
ATOM 877 N N . ASP A 1 116 ? -16.117 7.965 -3.524 1.00 95.31 116 ASP A N 1
ATOM 878 C CA . ASP A 1 116 ? -15.058 8.855 -3.055 1.00 95.31 116 ASP A CA 1
ATOM 879 C C . ASP A 1 116 ? -14.559 8.388 -1.679 1.00 95.31 116 ASP A C 1
ATOM 881 O O . ASP A 1 116 ? -15.338 8.082 -0.776 1.00 95.31 116 ASP A O 1
ATOM 885 N N . ALA A 1 117 ? -13.238 8.306 -1.526 1.00 91.81 117 ALA A N 1
ATOM 886 C CA . ALA A 1 117 ? -12.624 7.748 -0.329 1.00 91.81 117 ALA A CA 1
ATOM 887 C C . ALA A 1 117 ? -12.846 8.615 0.920 1.00 91.81 117 ALA A C 1
ATOM 889 O O . ALA A 1 117 ? -12.945 8.072 2.019 1.00 91.81 117 ALA A O 1
ATOM 890 N N . LEU A 1 118 ? -12.899 9.944 0.774 1.00 89.31 118 LEU A N 1
ATOM 891 C CA . LEU A 1 118 ? -13.096 10.858 1.899 1.00 89.31 118 LEU A CA 1
ATOM 892 C C . LEU A 1 118 ? -14.569 10.928 2.302 1.00 89.31 118 LEU A C 1
ATOM 894 O O . LEU A 1 118 ? -14.853 10.940 3.499 1.00 89.31 118 LEU A O 1
ATOM 898 N N . GLU A 1 119 ? -15.488 10.913 1.334 1.00 90.75 119 GLU A N 1
ATOM 899 C CA . GLU A 1 119 ? -16.930 10.818 1.603 1.00 90.75 119 GLU A CA 1
ATOM 900 C C . GLU A 1 119 ? -17.261 9.504 2.323 1.00 90.75 119 GLU A C 1
ATOM 902 O O . GLU A 1 119 ? -17.830 9.525 3.415 1.00 90.75 119 GLU A O 1
ATOM 907 N N . TYR A 1 120 ? -16.791 8.365 1.799 1.00 95.44 120 TYR A N 1
ATOM 908 C CA . TYR A 1 120 ? -17.010 7.062 2.433 1.00 95.44 120 TYR A CA 1
ATOM 909 C C . TYR A 1 120 ? -16.394 6.993 3.837 1.00 95.44 120 TYR A C 1
ATOM 911 O O . TYR A 1 120 ? -16.994 6.452 4.765 1.00 95.44 120 TYR A O 1
ATOM 919 N N . LEU A 1 121 ? -15.196 7.558 4.030 1.00 93.88 121 LEU A N 1
ATOM 920 C CA . LEU A 1 121 ? -14.563 7.621 5.348 1.00 93.88 121 LEU A CA 1
ATOM 921 C C . LEU A 1 121 ? -15.391 8.447 6.343 1.00 93.88 121 LEU A C 1
ATOM 923 O O . LEU A 1 121 ? -15.499 8.056 7.506 1.00 93.88 121 LEU A O 1
ATOM 927 N N . ALA A 1 122 ? -15.962 9.572 5.909 1.00 89.25 122 ALA A N 1
ATOM 928 C CA . ALA A 1 122 ? -16.784 10.425 6.761 1.00 89.25 122 ALA A CA 1
ATOM 929 C C . ALA A 1 122 ? -18.079 9.725 7.204 1.00 89.25 122 ALA A C 1
ATOM 931 O O . ALA A 1 122 ? -18.471 9.850 8.366 1.00 89.25 122 ALA A O 1
ATOM 932 N N . GLU A 1 123 ? -18.707 8.965 6.306 1.00 92.00 123 GLU A N 1
ATOM 933 C CA . GLU A 1 123 ? -19.966 8.259 6.568 1.00 92.00 123 GLU A CA 1
ATOM 934 C C . GLU A 1 123 ? -19.755 6.954 7.350 1.00 92.00 123 GLU A C 1
ATOM 936 O O . GLU A 1 123 ? -20.407 6.725 8.370 1.00 92.00 123 GLU A O 1
ATOM 941 N N . HIS A 1 124 ? -18.791 6.132 6.926 1.00 93.81 124 HIS A N 1
ATOM 942 C CA . HIS A 1 124 ? -18.637 4.744 7.375 1.00 93.81 124 HIS A CA 1
ATOM 943 C C . HIS A 1 124 ? -17.362 4.474 8.177 1.00 93.81 124 HIS A C 1
ATOM 945 O O . HIS A 1 124 ? -17.220 3.407 8.771 1.00 93.81 124 HIS A O 1
ATOM 951 N N . GLY A 1 125 ? -16.414 5.415 8.268 1.00 90.19 125 GLY A N 1
ATOM 952 C CA . GLY A 1 125 ? -15.125 5.200 8.946 1.00 90.19 125 GLY A CA 1
ATOM 953 C C . GLY A 1 125 ? -15.247 4.759 10.410 1.00 90.19 125 GLY A C 1
ATOM 954 O O . GLY A 1 125 ? -14.371 4.088 10.967 1.00 90.19 125 GLY A O 1
ATOM 955 N N . ARG A 1 126 ? -16.373 5.083 11.056 1.00 90.75 126 ARG A N 1
ATOM 956 C CA . ARG A 1 126 ? -16.681 4.643 12.422 1.00 90.75 126 ARG A CA 1
ATOM 957 C C . ARG A 1 126 ? -16.980 3.145 12.548 1.00 90.75 126 ARG A C 1
ATOM 959 O O . ARG A 1 126 ? -16.826 2.624 13.647 1.00 90.75 126 ARG A O 1
ATOM 966 N N . GLU A 1 127 ? -17.271 2.450 11.457 1.00 95.25 127 GLU A N 1
ATOM 967 C CA . GLU A 1 127 ? -17.604 1.018 11.420 1.00 95.25 127 GLU A CA 1
ATOM 968 C C . GLU A 1 127 ? -16.389 0.080 11.307 1.00 95.25 127 GLU A C 1
ATOM 970 O O . GLU A 1 127 ? -16.558 -1.142 11.257 1.00 95.25 127 GLU A O 1
ATOM 975 N N . PHE A 1 128 ? -15.182 0.644 11.205 1.00 96.69 128 PHE A N 1
ATOM 976 C CA . PHE A 1 128 ? -13.928 -0.089 11.008 1.00 96.69 128 PHE A CA 1
ATOM 977 C C . PHE A 1 128 ? -12.976 0.100 12.181 1.00 96.69 128 PHE A C 1
ATOM 979 O O . PHE A 1 128 ? -12.880 1.194 12.732 1.00 96.69 128 PHE A O 1
ATOM 986 N N . ASP A 1 129 ? -12.221 -0.929 12.535 1.00 96.69 129 ASP A N 1
ATOM 987 C CA . ASP A 1 129 ? -11.275 -0.865 13.652 1.00 96.69 129 ASP A CA 1
ATOM 988 C C . ASP A 1 129 ? -9.972 -0.167 13.244 1.00 96.69 129 ASP A C 1
ATOM 990 O O . ASP A 1 129 ? -9.329 0.499 14.054 1.00 96.69 129 ASP A O 1
ATOM 994 N N . VAL A 1 130 ? -9.596 -0.289 11.966 1.00 97.69 130 VAL A N 1
ATOM 995 C CA . VAL A 1 130 ? -8.371 0.284 11.394 1.00 97.69 130 VAL A CA 1
ATOM 996 C C . VAL A 1 130 ? -8.657 0.881 10.020 1.00 97.69 130 VAL A C 1
ATOM 998 O O . VAL A 1 130 ? -9.429 0.320 9.242 1.00 97.69 130 VAL A O 1
ATOM 1001 N N . VAL A 1 131 ? -7.984 1.984 9.687 1.00 98.44 131 VAL A N 1
ATOM 1002 C CA . VAL A 1 131 ? -8.023 2.576 8.342 1.00 98.44 131 VAL A CA 1
ATOM 1003 C C . VAL A 1 131 ? -6.633 2.576 7.712 1.00 98.44 131 VAL A C 1
ATOM 1005 O O . VAL A 1 131 ? -5.680 3.110 8.272 1.00 98.44 131 VAL A O 1
ATOM 1008 N N . HIS A 1 132 ? -6.510 2.007 6.521 1.00 98.69 132 HIS A N 1
ATOM 1009 C CA . HIS A 1 132 ? -5.360 2.184 5.647 1.00 98.69 132 HIS A CA 1
ATOM 1010 C C . HIS A 1 132 ? -5.709 3.183 4.540 1.00 98.69 132 HIS A C 1
ATOM 1012 O O . HIS A 1 132 ? -6.797 3.119 3.976 1.00 98.69 132 HIS A O 1
ATOM 1018 N N . ALA A 1 133 ? -4.787 4.079 4.192 1.00 98.31 133 ALA A N 1
ATOM 1019 C CA . ALA A 1 133 ? -4.946 4.971 3.050 1.00 98.31 133 ALA A CA 1
ATOM 1020 C C . ALA A 1 133 ? -3.662 5.069 2.219 1.00 98.31 133 ALA A C 1
ATOM 1022 O O . ALA A 1 133 ? -2.585 5.336 2.752 1.00 98.31 133 ALA A O 1
ATOM 1023 N N . SER A 1 134 ? -3.803 4.923 0.899 1.00 96.88 134 SER A N 1
ATOM 1024 C CA . SER A 1 134 ? -2.719 5.074 -0.086 1.00 96.88 134 SER A CA 1
ATOM 1025 C C . SER A 1 134 ? -3.055 6.152 -1.131 1.00 96.88 134 SER A C 1
ATOM 1027 O O . SER A 1 134 ? -3.244 5.834 -2.309 1.00 96.88 134 SER A O 1
ATOM 1029 N N . PRO A 1 135 ? -3.203 7.434 -0.739 1.00 92.75 135 PRO A N 1
ATOM 1030 C CA . PRO A 1 135 ? -3.691 8.469 -1.645 1.00 92.75 135 PRO A CA 1
ATOM 1031 C C . PRO A 1 135 ? -2.786 8.667 -2.877 1.00 92.75 135 PRO A C 1
ATOM 1033 O O . PRO A 1 135 ? -1.568 8.466 -2.798 1.00 92.75 135 PRO A O 1
ATOM 1036 N N . PRO A 1 136 ? -3.353 9.130 -4.011 1.00 85.62 136 PRO A N 1
ATOM 1037 C CA . PRO A 1 136 ? -2.621 9.360 -5.254 1.00 85.62 136 PRO A CA 1
ATOM 1038 C C . PRO A 1 136 ? -1.329 10.169 -5.055 1.00 85.62 136 PRO A C 1
ATOM 1040 O O . PRO A 1 136 ? -1.326 11.243 -4.457 1.00 85.62 136 PRO A O 1
ATOM 1043 N N . CYS A 1 137 ? -0.215 9.663 -5.590 1.00 78.06 137 CYS A N 1
ATOM 1044 C CA . CYS A 1 137 ? 1.124 10.227 -5.390 1.00 78.06 137 CYS A CA 1
ATOM 1045 C C . CYS A 1 137 ? 1.693 10.950 -6.627 1.00 78.06 137 CYS A C 1
ATOM 1047 O O . CYS A 1 137 ? 2.832 11.426 -6.611 1.00 78.06 137 CYS A O 1
ATOM 1049 N N . GLN A 1 138 ? 0.936 11.033 -7.727 1.00 76.62 138 GLN A N 1
ATOM 1050 C CA . GLN A 1 138 ? 1.449 11.469 -9.033 1.00 76.62 138 GLN A CA 1
ATOM 1051 C C . GLN A 1 138 ? 1.917 12.929 -9.036 1.00 76.62 138 GLN A C 1
ATOM 1053 O O . GLN A 1 138 ? 2.843 13.250 -9.780 1.00 76.62 138 GLN A O 1
ATOM 1058 N N . ARG A 1 139 ? 1.353 13.791 -8.181 1.00 72.62 139 ARG A N 1
ATOM 1059 C CA . ARG A 1 139 ? 1.820 15.174 -7.983 1.00 72.62 139 ARG A CA 1
ATOM 1060 C C . ARG A 1 139 ? 3.269 15.230 -7.480 1.00 72.62 139 ARG A C 1
ATOM 1062 O O . ARG A 1 139 ? 4.038 16.093 -7.898 1.00 72.62 139 ARG A O 1
ATOM 1069 N N . TYR A 1 140 ? 3.654 14.269 -6.643 1.00 68.56 140 TYR A N 1
ATOM 1070 C CA . TYR A 1 140 ? 4.961 14.193 -5.982 1.00 68.56 140 TYR A CA 1
ATOM 1071 C C . TYR A 1 140 ? 5.971 13.312 -6.722 1.00 68.56 140 TYR A C 1
ATOM 1073 O O . TYR A 1 140 ? 7.179 13.444 -6.532 1.00 68.56 140 TYR A O 1
ATOM 1081 N N . CYS A 1 141 ? 5.497 12.406 -7.578 1.00 71.44 141 CYS A N 1
ATOM 1082 C CA . CYS A 1 141 ? 6.348 11.432 -8.244 1.00 71.44 141 CYS A CA 1
ATOM 1083 C C . CYS A 1 141 ? 7.341 12.094 -9.211 1.00 71.44 141 CYS A C 1
ATOM 1085 O O . CYS A 1 141 ? 6.956 12.773 -10.167 1.00 71.44 141 CYS A O 1
ATOM 1087 N N . ARG A 1 142 ? 8.641 11.810 -9.041 1.00 72.19 142 ARG A N 1
ATOM 1088 C CA . ARG A 1 142 ? 9.689 12.253 -9.984 1.00 72.19 142 ARG A CA 1
ATOM 1089 C C . ARG A 1 142 ? 9.470 11.791 -11.423 1.00 72.19 142 ARG A C 1
ATOM 1091 O O . ARG A 1 142 ? 9.935 12.470 -12.334 1.00 72.19 142 ARG A O 1
ATOM 1098 N N . LEU A 1 143 ? 8.800 10.654 -11.623 1.00 68.94 143 LEU A N 1
ATOM 1099 C CA . LEU A 1 143 ? 8.503 10.115 -12.953 1.00 68.94 143 LEU A CA 1
ATOM 1100 C C . LEU A 1 143 ? 7.371 10.877 -13.656 1.00 68.94 143 LEU A C 1
ATOM 1102 O O . LEU A 1 143 ? 7.272 10.807 -14.879 1.00 68.94 143 LEU A O 1
ATOM 1106 N N . THR A 1 144 ? 6.548 11.628 -12.918 1.00 71.94 144 THR A N 1
ATOM 1107 C CA . THR A 1 144 ? 5.542 12.511 -13.509 1.00 71.94 144 THR A CA 1
ATOM 1108 C C . THR A 1 144 ? 6.237 13.719 -14.145 1.00 71.94 144 THR A C 1
ATOM 1110 O O . THR A 1 144 ? 6.980 14.428 -13.446 1.00 71.94 144 THR A O 1
ATOM 1113 N N . PRO A 1 145 ? 5.992 14.002 -15.443 1.00 75.31 145 PRO A N 1
ATOM 1114 C CA . PRO A 1 145 ? 6.524 15.190 -16.102 1.00 75.31 145 PRO A CA 1
ATOM 1115 C C . PRO A 1 145 ? 6.148 16.458 -15.323 1.00 75.31 145 PRO A C 1
ATOM 1117 O O . PRO A 1 145 ? 4.988 16.568 -14.921 1.00 75.31 145 PRO A O 1
ATOM 1120 N N . PRO A 1 146 ? 7.063 17.429 -15.130 1.00 76.00 146 PRO A N 1
ATOM 1121 C CA . PRO A 1 146 ? 6.772 18.644 -14.364 1.00 76.00 146 PRO A CA 1
ATOM 1122 C C . PRO A 1 146 ? 5.492 19.357 -14.812 1.00 76.00 146 PRO A C 1
ATOM 1124 O O . PRO A 1 146 ? 4.684 19.735 -13.975 1.00 76.00 146 PRO A O 1
ATOM 1127 N N . SER A 1 147 ? 5.246 19.418 -16.125 1.00 78.75 147 SER A N 1
ATOM 1128 C CA . SER A 1 147 ? 4.047 20.024 -16.720 1.00 78.75 147 SER A CA 1
ATOM 1129 C C . SER A 1 147 ? 2.726 19.326 -16.379 1.00 78.75 147 SER A C 1
ATOM 1131 O O . SER A 1 147 ? 1.666 19.883 -16.639 1.00 78.75 147 SER A O 1
ATOM 1133 N N . ARG A 1 148 ? 2.763 18.104 -15.833 1.00 74.94 148 ARG A N 1
ATOM 1134 C CA . ARG A 1 148 ? 1.568 17.331 -15.468 1.00 74.94 148 ARG A CA 1
ATOM 1135 C C . ARG A 1 148 ? 1.324 17.241 -13.968 1.00 74.94 148 ARG A C 1
ATOM 1137 O O . ARG A 1 148 ? 0.253 16.796 -13.578 1.00 74.94 148 ARG A O 1
ATOM 1144 N N . ARG A 1 149 ? 2.275 17.657 -13.126 1.00 75.12 149 ARG A N 1
ATOM 1145 C CA . ARG A 1 149 ? 2.171 17.490 -11.666 1.00 75.12 149 ARG A CA 1
ATOM 1146 C C . ARG A 1 149 ? 0.981 18.236 -11.076 1.00 75.12 149 ARG A C 1
ATOM 1148 O O . ARG A 1 149 ? 0.245 17.645 -10.295 1.00 75.12 149 ARG A O 1
ATOM 1155 N N . ASP A 1 150 ? 0.746 19.470 -11.517 1.00 77.12 150 ASP A N 1
ATOM 1156 C CA . ASP A 1 150 ? -0.364 20.292 -11.021 1.00 77.12 150 ASP A CA 1
ATOM 1157 C C . ASP A 1 150 ? -1.745 19.818 -11.494 1.00 77.12 150 ASP A C 1
ATOM 1159 O O . ASP A 1 150 ? -2.752 20.212 -10.916 1.00 77.12 150 ASP A O 1
ATOM 1163 N N . MET A 1 151 ? -1.802 18.932 -12.495 1.00 77.88 151 MET A N 1
ATOM 1164 C CA . MET A 1 151 ? -3.049 18.293 -12.936 1.00 77.88 151 MET A CA 1
ATOM 1165 C C . MET A 1 151 ? -3.433 17.079 -12.080 1.00 77.88 151 MET A C 1
ATOM 1167 O O . MET A 1 151 ? -4.521 16.531 -12.249 1.00 77.88 151 MET A O 1
ATOM 1171 N N . HIS A 1 152 ? -2.546 16.624 -11.192 1.00 75.44 152 HIS A N 1
ATOM 1172 C CA . HIS A 1 152 ? -2.834 15.522 -10.285 1.00 75.44 152 HIS A CA 1
ATOM 1173 C C . HIS A 1 152 ? -3.323 16.053 -8.934 1.00 75.44 152 HIS A C 1
ATOM 1175 O O . HIS A 1 152 ? -2.737 17.004 -8.401 1.00 75.44 152 HIS A O 1
ATOM 1181 N N . PRO A 1 153 ? -4.379 15.440 -8.369 1.00 78.31 153 PRO A N 1
ATOM 1182 C CA . PRO A 1 153 ? -4.957 15.898 -7.119 1.00 78.31 153 PRO A CA 1
ATOM 1183 C C . PRO A 1 153 ? -3.952 15.737 -5.977 1.00 78.31 153 PRO A C 1
ATOM 1185 O O . PRO A 1 153 ? -3.193 14.766 -5.924 1.00 78.31 153 PRO A O 1
ATOM 1188 N N . ASP A 1 154 ? -3.957 16.704 -5.065 1.00 84.00 154 ASP A N 1
ATOM 1189 C CA . ASP A 1 154 ? -3.100 16.724 -3.886 1.00 84.00 154 ASP A CA 1
ATOM 1190 C C . ASP A 1 154 ? -3.868 16.259 -2.646 1.00 84.00 154 ASP A C 1
ATOM 1192 O O . ASP A 1 154 ? -4.290 17.059 -1.813 1.00 84.00 154 ASP A O 1
ATOM 1196 N N . LEU A 1 155 ? -4.133 14.954 -2.566 1.00 87.44 155 LEU A N 1
ATOM 1197 C CA . LEU A 1 155 ? -5.012 14.417 -1.522 1.00 87.44 155 LEU A CA 1
ATOM 1198 C C . LEU A 1 155 ? -4.277 14.063 -0.228 1.00 87.44 155 LEU A C 1
ATOM 1200 O O . LEU A 1 155 ? -4.920 13.922 0.808 1.00 87.44 155 LEU A O 1
ATOM 1204 N N . LEU A 1 156 ? -2.947 13.927 -0.255 1.00 89.62 156 LEU A N 1
ATOM 1205 C CA . LEU A 1 156 ? -2.190 13.466 0.910 1.00 89.62 156 LEU A CA 1
ATOM 1206 C C . LEU A 1 156 ? -2.333 14.399 2.130 1.00 89.62 156 LEU A C 1
ATOM 1208 O O . LEU A 1 156 ? -2.616 13.875 3.207 1.00 89.62 156 LEU A O 1
ATOM 1212 N N . PRO A 1 157 ? -2.199 15.739 2.017 1.00 88.81 157 PRO A N 1
ATOM 1213 C CA . PRO A 1 157 ? -2.370 16.622 3.171 1.00 88.81 157 PRO A CA 1
ATOM 1214 C C . PRO A 1 157 ? -3.756 16.502 3.818 1.00 88.81 157 PRO A C 1
ATOM 1216 O O . PRO A 1 157 ? -3.841 16.351 5.035 1.00 88.81 157 PRO A O 1
ATOM 1219 N N . ALA A 1 158 ? -4.820 16.488 3.006 1.00 87.38 158 ALA A N 1
ATOM 1220 C CA . ALA A 1 158 ? -6.200 16.371 3.480 1.00 87.38 158 ALA A CA 1
ATOM 1221 C C . ALA A 1 158 ? -6.473 15.010 4.142 1.00 87.38 158 ALA A C 1
ATOM 1223 O O . ALA A 1 158 ? -7.003 14.951 5.249 1.00 87.38 158 ALA A O 1
ATOM 1224 N N . VAL A 1 159 ? -6.049 13.911 3.507 1.00 91.31 159 VAL A N 1
ATOM 1225 C CA . VAL A 1 159 ? -6.167 12.554 4.068 1.00 91.31 159 VAL A CA 1
ATOM 1226 C C . VAL A 1 159 ? -5.436 12.456 5.405 1.00 91.31 159 VAL A C 1
ATOM 1228 O O . VAL A 1 159 ? -5.977 11.917 6.370 1.00 91.31 159 VAL A O 1
ATOM 1231 N N . ALA A 1 160 ? -4.220 12.998 5.483 1.00 93.00 160 ALA A N 1
ATOM 1232 C CA . ALA A 1 160 ? -3.433 12.956 6.703 1.00 93.00 160 ALA A CA 1
ATOM 1233 C C . ALA A 1 160 ? -4.084 13.758 7.835 1.00 93.00 160 ALA A C 1
ATOM 1235 O O . ALA A 1 160 ? -4.140 13.275 8.962 1.00 93.00 160 ALA A O 1
ATOM 1236 N N . GLU A 1 161 ? -4.600 14.958 7.556 1.00 91.12 161 GLU A N 1
ATOM 1237 C CA . GLU A 1 161 ? -5.333 15.762 8.539 1.00 91.12 161 GLU A CA 1
ATOM 1238 C C . GLU A 1 161 ? -6.549 15.011 9.099 1.00 91.12 161 GLU A C 1
ATOM 1240 O O . GLU A 1 161 ? -6.677 14.883 10.320 1.00 91.12 161 GLU A O 1
ATOM 1245 N N . ILE A 1 162 ? -7.379 14.438 8.222 1.00 91.69 162 ILE A N 1
ATOM 1246 C CA . ILE A 1 162 ? -8.585 13.700 8.614 1.00 91.69 162 ILE A CA 1
ATOM 1247 C C . ILE A 1 162 ? -8.226 12.477 9.467 1.00 91.69 162 ILE A C 1
ATOM 1249 O O . ILE A 1 162 ? -8.784 12.301 10.549 1.00 91.69 162 ILE A O 1
ATOM 1253 N N . LEU A 1 163 ? -7.270 11.647 9.035 1.00 94.19 163 LEU A N 1
ATOM 1254 C CA . LEU A 1 163 ? -6.908 10.423 9.762 1.00 94.19 163 LEU A CA 1
ATOM 1255 C C . LEU A 1 163 ? -6.242 10.707 11.112 1.00 94.19 163 LEU A C 1
ATOM 1257 O O . LEU A 1 163 ? -6.525 10.021 12.094 1.00 94.19 163 LEU A O 1
ATOM 1261 N N . ARG A 1 164 ? -5.426 11.764 11.205 1.00 94.12 164 ARG A N 1
ATOM 1262 C CA . ARG A 1 164 ? -4.852 12.219 12.483 1.00 94.12 164 ARG A CA 1
ATOM 1263 C C . ARG A 1 164 ? -5.934 12.682 13.464 1.00 94.12 164 ARG A C 1
ATOM 1265 O O . ARG A 1 164 ? -5.756 12.507 14.666 1.00 94.12 164 ARG A O 1
ATOM 1272 N N . GLY A 1 165 ? -7.029 13.256 12.962 1.00 90.56 165 GLY A N 1
ATOM 1273 C CA . GLY A 1 165 ? -8.183 13.691 13.755 1.00 90.56 165 GLY A CA 1
ATOM 1274 C C . GLY A 1 165 ? -9.231 12.605 14.032 1.00 90.56 165 GLY A C 1
ATOM 1275 O O . GLY A 1 165 ? -10.065 12.788 14.914 1.00 90.56 165 GLY A O 1
ATOM 1276 N N . LEU A 1 166 ? -9.190 11.470 13.322 1.00 89.06 166 LEU A N 1
ATOM 1277 C CA . LEU A 1 166 ? -10.216 10.418 13.378 1.00 89.06 166 LEU A CA 1
ATOM 1278 C C . LEU A 1 166 ? -10.315 9.730 14.750 1.00 89.06 166 LEU A C 1
ATOM 1280 O O . LEU A 1 166 ? -11.365 9.190 15.096 1.00 89.06 166 LEU A O 1
ATOM 1284 N N . GLY A 1 167 ? -9.226 9.726 15.527 1.00 90.19 167 GLY A N 1
ATOM 1285 C CA . GLY A 1 167 ? -9.171 9.060 16.832 1.00 90.19 167 GLY A CA 1
ATOM 1286 C C . GLY A 1 167 ? -9.145 7.528 16.754 1.00 90.19 167 GLY A C 1
ATOM 1287 O O . GLY A 1 167 ? -9.429 6.867 17.747 1.00 90.19 167 GLY A O 1
ATOM 1288 N N . LYS A 1 168 ? -8.811 6.963 15.586 1.00 91.88 168 LYS A N 1
ATOM 1289 C CA . LYS A 1 168 ? -8.708 5.517 15.343 1.00 91.88 168 LYS A CA 1
ATOM 1290 C C . LYS A 1 168 ? -7.297 5.097 14.929 1.00 91.88 168 LYS A C 1
ATOM 1292 O O . LYS A 1 168 ? -6.535 5.943 14.453 1.00 91.88 168 LYS A O 1
ATOM 1297 N N . PRO A 1 169 ? -6.945 3.808 15.072 1.00 96.19 169 PRO A N 1
ATOM 1298 C CA . PRO A 1 169 ? -5.793 3.224 14.401 1.00 96.19 169 PRO A CA 1
ATOM 1299 C C . PRO A 1 169 ? -5.807 3.511 12.896 1.00 96.19 169 PRO A C 1
ATOM 1301 O O . PRO A 1 169 ? -6.785 3.216 12.204 1.00 96.19 169 PRO A O 1
ATOM 1304 N N . TYR A 1 170 ? -4.714 4.064 12.377 1.00 97.25 170 TYR A N 1
ATOM 1305 C CA . TYR A 1 170 ? -4.558 4.272 10.943 1.00 97.25 170 TYR A CA 1
ATOM 1306 C C . TYR A 1 170 ? -3.134 4.019 10.452 1.00 97.25 170 TYR A C 1
ATOM 1308 O O . TYR A 1 170 ? -2.169 4.075 11.221 1.00 97.25 170 TYR A O 1
ATOM 1316 N N . ILE A 1 171 ? -3.030 3.779 9.144 1.00 98.38 171 ILE A N 1
ATOM 1317 C CA . ILE A 1 171 ? -1.791 3.723 8.372 1.00 98.38 171 ILE A CA 1
ATOM 1318 C C . ILE A 1 171 ? -1.963 4.569 7.106 1.00 98.38 171 ILE A C 1
ATOM 1320 O O . ILE A 1 171 ? -2.929 4.386 6.369 1.00 98.38 171 ILE A O 1
ATOM 1324 N N . ILE A 1 172 ? -1.013 5.457 6.824 1.00 98.38 172 ILE A N 1
ATOM 1325 C CA . ILE A 1 172 ? -0.920 6.198 5.561 1.00 98.38 172 ILE A CA 1
ATOM 1326 C C . ILE A 1 172 ? 0.330 5.736 4.831 1.00 98.38 172 ILE A C 1
ATOM 1328 O O . ILE A 1 172 ? 1.421 5.790 5.394 1.00 98.38 172 ILE A O 1
ATOM 1332 N N . GLU A 1 173 ? 0.189 5.319 3.578 1.00 98.06 173 GLU A N 1
ATOM 1333 C CA . GLU A 1 173 ? 1.307 5.005 2.693 1.00 98.06 173 GLU A CA 1
ATOM 1334 C C . GLU A 1 173 ? 1.572 6.143 1.703 1.00 98.06 173 GLU A C 1
ATOM 1336 O O . GLU A 1 173 ? 0.655 6.825 1.230 1.00 98.06 173 GLU A O 1
ATOM 1341 N N . ASN A 1 174 ? 2.852 6.362 1.388 1.00 96.00 174 ASN A N 1
ATOM 1342 C CA . ASN A 1 174 ? 3.222 7.084 0.179 1.00 96.00 174 ASN A CA 1
ATOM 1343 C C . ASN A 1 174 ? 4.632 6.749 -0.345 1.00 96.00 174 ASN A C 1
ATOM 1345 O O . ASN A 1 174 ? 5.400 5.958 0.217 1.00 96.00 174 ASN A O 1
ATOM 1349 N N . ILE A 1 175 ? 5.006 7.391 -1.453 1.00 92.50 175 ILE A N 1
ATOM 1350 C CA . ILE A 1 175 ? 6.329 7.272 -2.075 1.00 92.50 175 ILE A CA 1
ATOM 1351 C C . ILE A 1 175 ? 7.400 8.097 -1.331 1.00 92.50 175 ILE A C 1
ATOM 1353 O O . ILE A 1 175 ? 7.072 9.056 -0.632 1.00 92.50 175 ILE A O 1
ATOM 1357 N N . PRO A 1 176 ? 8.703 7.809 -1.533 1.00 92.56 176 PRO A N 1
ATOM 1358 C CA . PRO A 1 176 ? 9.795 8.553 -0.896 1.00 92.56 176 PRO A CA 1
ATOM 1359 C C . PRO A 1 176 ? 9.767 10.069 -1.108 1.00 92.56 176 PRO A C 1
ATOM 1361 O O . PRO A 1 176 ? 10.159 10.815 -0.214 1.00 92.56 176 PRO A O 1
ATOM 1364 N N . ASP A 1 177 ? 9.294 10.529 -2.268 1.00 89.25 177 ASP A N 1
ATOM 1365 C CA . ASP A 1 177 ? 9.226 11.957 -2.595 1.00 89.25 177 ASP A CA 1
ATOM 1366 C C . ASP A 1 177 ? 8.183 12.723 -1.762 1.00 89.25 177 ASP A C 1
ATOM 1368 O O . ASP A 1 177 ? 8.293 13.936 -1.628 1.00 89.25 177 ASP A O 1
ATOM 1372 N N . ALA A 1 178 ? 7.215 12.025 -1.159 1.00 90.31 178 ALA A N 1
ATOM 1373 C CA . ALA A 1 178 ? 6.198 12.606 -0.284 1.00 90.31 178 ALA A CA 1
ATOM 1374 C C . ALA A 1 178 ? 6.528 12.450 1.215 1.00 90.31 178 ALA A C 1
ATOM 1376 O O . ALA A 1 178 ? 5.734 12.841 2.067 1.00 90.31 178 ALA A O 1
ATOM 1377 N N . LYS A 1 179 ? 7.709 11.907 1.565 1.00 92.50 179 LYS A N 1
ATOM 1378 C CA . LYS A 1 179 ? 8.105 11.604 2.954 1.00 92.50 179 LYS A CA 1
ATOM 1379 C C . LYS A 1 179 ? 7.934 12.791 3.906 1.00 92.50 179 LYS A C 1
ATOM 1381 O O . LYS A 1 179 ? 7.545 12.595 5.048 1.00 92.50 179 LYS A O 1
ATOM 1386 N N . THR A 1 180 ? 8.240 14.010 3.463 1.00 92.69 180 THR A N 1
ATOM 1387 C CA . THR A 1 180 ? 8.196 15.215 4.313 1.00 92.69 180 THR A CA 1
ATOM 1388 C C . THR A 1 180 ? 6.782 15.625 4.727 1.00 92.69 180 THR A C 1
ATOM 1390 O O . THR A 1 180 ? 6.640 16.478 5.595 1.00 92.69 180 THR A O 1
ATOM 1393 N N . LEU A 1 181 ? 5.748 15.045 4.111 1.00 91.94 181 LEU A N 1
ATOM 1394 C CA . LEU A 1 181 ? 4.338 15.282 4.442 1.00 91.94 181 LEU A CA 1
ATOM 1395 C C . LEU A 1 181 ? 3.801 14.279 5.476 1.00 91.94 181 LEU A C 1
ATOM 1397 O O . LEU A 1 181 ? 2.718 14.473 6.037 1.00 91.94 181 LEU A O 1
ATOM 1401 N N . LEU A 1 182 ? 4.572 13.224 5.744 1.00 94.81 182 LEU A N 1
ATOM 1402 C CA . LEU A 1 182 ? 4.250 12.182 6.706 1.00 94.81 182 LEU A CA 1
ATOM 1403 C C . LEU A 1 182 ? 4.885 12.491 8.074 1.00 94.81 182 LEU A C 1
ATOM 1405 O O . LEU A 1 182 ? 6.005 13.002 8.150 1.00 94.81 182 LEU A O 1
ATOM 1409 N N . ARG A 1 183 ? 4.188 12.160 9.164 1.00 94.75 183 ARG A N 1
ATOM 1410 C CA . ARG A 1 183 ? 4.696 12.238 10.543 1.00 94.75 183 ARG A CA 1
ATOM 1411 C C . ARG A 1 183 ? 5.435 10.958 10.899 1.00 94.75 183 ARG A C 1
ATOM 1413 O O . ARG A 1 183 ? 4.911 9.868 10.708 1.00 94.75 183 ARG A O 1
ATOM 1420 N N . GLU A 1 184 ? 6.658 11.128 11.400 1.00 93.56 184 GLU A N 1
ATOM 1421 C CA . GLU A 1 184 ? 7.523 10.046 11.895 1.00 93.56 184 GLU A CA 1
ATOM 1422 C C . GLU A 1 184 ? 7.545 8.791 10.994 1.00 93.56 184 GLU A C 1
ATOM 1424 O O . GLU A 1 184 ? 7.405 7.669 11.483 1.00 93.56 184 GLU A O 1
ATOM 1429 N N . PRO A 1 185 ? 7.702 8.936 9.661 1.00 95.12 185 PRO A N 1
ATOM 1430 C CA . PRO A 1 185 ? 7.461 7.817 8.773 1.00 95.12 185 PRO A CA 1
ATOM 1431 C C . PRO A 1 185 ? 8.608 6.807 8.805 1.00 95.12 185 PRO A C 1
ATOM 1433 O O . PRO A 1 185 ? 9.788 7.176 8.754 1.00 95.12 185 PRO A O 1
ATOM 1436 N N . PHE A 1 186 ? 8.267 5.522 8.756 1.00 95.31 186 PHE A N 1
ATOM 1437 C CA . PHE A 1 186 ? 9.223 4.435 8.538 1.00 95.31 186 PHE A CA 1
ATOM 1438 C C . PHE A 1 186 ? 9.176 3.958 7.083 1.00 95.31 186 PHE A C 1
ATOM 1440 O O . PHE A 1 186 ? 8.202 4.184 6.368 1.00 95.31 186 PHE A O 1
ATOM 1447 N N . MET A 1 187 ? 10.253 3.323 6.619 1.00 96.38 187 MET A N 1
ATOM 1448 C CA . MET A 1 187 ? 10.398 2.889 5.228 1.00 96.38 187 MET A CA 1
ATOM 1449 C C . MET A 1 187 ? 10.455 1.370 5.129 1.00 96.38 187 MET A C 1
ATOM 1451 O O . MET A 1 187 ? 11.232 0.739 5.843 1.00 96.38 187 MET A O 1
ATOM 1455 N N . LEU A 1 188 ? 9.696 0.807 4.189 1.00 97.06 188 LEU A N 1
ATOM 1456 C CA . LEU A 1 188 ? 9.781 -0.597 3.794 1.00 97.06 188 LEU A CA 1
ATOM 1457 C C . LEU A 1 188 ? 10.321 -0.741 2.367 1.00 97.06 188 LEU A C 1
ATOM 1459 O O . LEU A 1 188 ? 9.973 0.022 1.460 1.00 97.06 188 LEU A O 1
ATOM 1463 N N . CYS A 1 189 ? 11.164 -1.756 2.167 1.00 97.12 189 CYS A N 1
ATOM 1464 C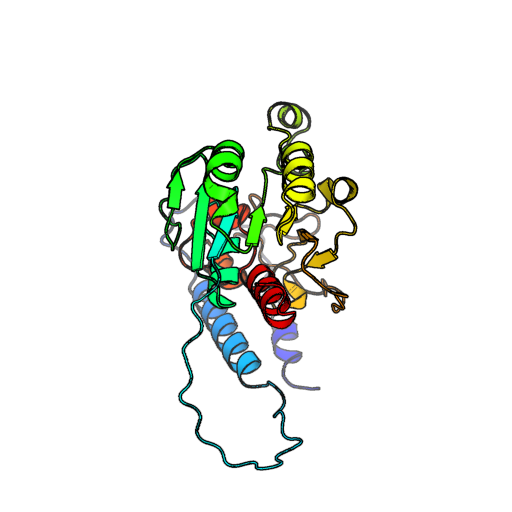 CA . CYS A 1 189 ? 11.713 -2.156 0.873 1.00 97.12 189 CYS A CA 1
ATOM 1465 C C . CYS A 1 189 ? 11.490 -3.647 0.622 1.00 97.12 189 CYS A C 1
ATOM 1467 O O . CYS A 1 189 ? 11.575 -4.448 1.546 1.00 97.12 189 CYS A O 1
ATOM 1469 N N . GLY A 1 190 ? 11.322 -4.041 -0.642 1.00 95.44 190 GLY A N 1
ATOM 1470 C CA . GLY A 1 190 ? 11.043 -5.420 -1.025 1.00 95.44 190 GLY A CA 1
ATOM 1471 C C . GLY A 1 190 ? 12.143 -6.357 -0.562 1.00 95.44 190 GLY A C 1
ATOM 1472 O O . GLY A 1 190 ? 11.870 -7.449 -0.073 1.00 95.44 190 GLY A O 1
ATOM 1473 N N . THR A 1 191 ? 13.386 -5.886 -0.616 1.00 95.81 191 THR A N 1
ATOM 1474 C CA . THR A 1 191 ? 14.552 -6.678 -0.234 1.00 95.81 191 THR A CA 1
ATOM 1475 C C . THR A 1 191 ? 14.642 -6.942 1.267 1.00 95.81 191 THR A C 1
ATOM 1477 O O . THR A 1 191 ? 15.267 -7.926 1.649 1.00 95.81 191 THR A O 1
ATOM 1480 N N . MET A 1 192 ? 13.955 -6.162 2.114 1.00 95.62 192 MET A N 1
ATOM 1481 C CA . MET A 1 192 ? 13.803 -6.478 3.546 1.00 95.62 192 MET A CA 1
ATOM 1482 C C . MET A 1 192 ? 12.947 -7.737 3.769 1.00 95.62 192 MET A C 1
ATOM 1484 O O . MET A 1 192 ? 13.061 -8.381 4.805 1.00 95.62 192 MET A O 1
ATOM 1488 N N . PHE A 1 193 ? 12.126 -8.108 2.782 1.00 94.88 193 PHE A N 1
ATOM 1489 C CA . PHE A 1 193 ? 11.239 -9.276 2.797 1.00 94.88 193 PHE A CA 1
ATOM 1490 C C . PHE A 1 193 ? 11.702 -10.377 1.829 1.00 94.88 193 PHE A C 1
ATOM 1492 O O . PHE A 1 193 ? 10.922 -11.253 1.461 1.00 94.88 193 PHE A O 1
ATOM 1499 N N . GLY A 1 194 ? 12.950 -10.312 1.348 1.00 93.56 194 GLY A N 1
ATOM 1500 C CA . GLY A 1 194 ? 13.473 -11.260 0.359 1.00 93.56 194 GLY A CA 1
ATOM 1501 C C . GLY A 1 194 ? 12.819 -11.151 -1.025 1.00 93.56 194 GLY A C 1
ATOM 1502 O O . GLY A 1 194 ? 12.953 -12.058 -1.844 1.00 93.56 194 GLY A O 1
ATOM 1503 N N . LEU A 1 195 ? 12.102 -10.059 -1.312 1.00 94.88 195 LEU A N 1
ATOM 1504 C CA . LEU A 1 195 ? 11.508 -9.834 -2.625 1.00 94.88 195 LEU A CA 1
ATOM 1505 C C . LEU A 1 195 ? 12.560 -9.272 -3.594 1.00 94.88 195 LEU A C 1
ATOM 1507 O O . LEU A 1 195 ? 13.310 -8.362 -3.228 1.00 94.88 195 LEU A O 1
ATOM 1511 N N . PRO A 1 196 ? 12.579 -9.726 -4.859 1.00 94.00 196 PRO A N 1
ATOM 1512 C CA . PRO A 1 196 ? 13.537 -9.282 -5.873 1.00 94.00 196 PRO A CA 1
ATOM 1513 C C . PRO A 1 196 ? 13.174 -7.909 -6.474 1.00 94.00 196 PRO A C 1
ATOM 1515 O O . PRO A 1 196 ? 13.337 -7.689 -7.670 1.00 94.00 196 PRO A O 1
ATOM 1518 N N . ILE A 1 197 ? 12.651 -6.974 -5.675 1.00 93.19 197 ILE A N 1
ATOM 1519 C CA . ILE A 1 197 ? 12.183 -5.652 -6.120 1.00 93.19 197 ILE A CA 1
ATOM 1520 C C . ILE A 1 197 ? 12.786 -4.547 -5.257 1.00 93.19 197 ILE A C 1
ATOM 1522 O O . ILE A 1 197 ? 12.944 -4.696 -4.046 1.00 93.19 197 ILE A O 1
ATOM 1526 N N . TRP A 1 198 ? 13.067 -3.396 -5.865 1.00 93.31 198 TRP A N 1
ATOM 1527 C CA . TRP A 1 198 ? 13.481 -2.189 -5.141 1.00 93.31 198 TRP A CA 1
ATOM 1528 C C . TRP A 1 198 ? 12.337 -1.189 -5.138 1.00 93.31 198 TRP A C 1
ATOM 1530 O O . TRP A 1 198 ? 12.252 -0.314 -6.002 1.00 93.31 198 TRP A O 1
ATOM 1540 N N . ARG A 1 199 ? 11.429 -1.360 -4.180 1.00 92.81 199 ARG A N 1
ATOM 1541 C CA . ARG A 1 199 ? 10.208 -0.562 -4.065 1.00 92.81 199 ARG A CA 1
ATOM 1542 C C . ARG A 1 199 ? 10.123 0.056 -2.679 1.00 92.81 199 ARG A C 1
ATOM 1544 O O . ARG A 1 199 ? 9.503 -0.503 -1.786 1.00 92.81 199 ARG A O 1
ATOM 1551 N N . HIS A 1 200 ? 10.775 1.196 -2.496 1.00 95.38 200 HIS A N 1
ATOM 1552 C CA . HIS A 1 200 ? 10.676 1.951 -1.249 1.00 95.38 200 HIS A CA 1
ATOM 1553 C C . HIS A 1 200 ? 9.299 2.576 -1.116 1.00 95.38 200 HIS A C 1
ATOM 1555 O O . HIS A 1 200 ? 8.839 3.232 -2.057 1.00 95.38 200 HIS A O 1
ATOM 1561 N N . ARG A 1 201 ? 8.682 2.380 0.047 1.00 96.25 201 ARG A N 1
ATOM 1562 C CA . ARG A 1 201 ? 7.448 3.037 0.476 1.00 96.25 201 ARG A CA 1
ATOM 1563 C C . ARG A 1 201 ? 7.580 3.493 1.910 1.00 96.25 201 ARG A C 1
ATOM 1565 O O . ARG A 1 201 ? 8.212 2.808 2.712 1.00 96.25 201 ARG A O 1
ATOM 1572 N N . PHE A 1 202 ? 7.044 4.672 2.179 1.00 97.00 202 PHE A N 1
ATOM 1573 C CA . PHE A 1 202 ? 7.026 5.269 3.500 1.00 97.00 202 PHE A CA 1
ATOM 1574 C C . PHE A 1 202 ? 5.634 5.146 4.088 1.00 97.00 202 PHE A C 1
ATOM 1576 O O . PHE A 1 202 ? 4.646 5.281 3.371 1.00 97.00 202 PHE A O 1
ATOM 1583 N N . PHE A 1 203 ? 5.591 4.895 5.388 1.00 97.75 203 PHE A N 1
ATOM 1584 C CA . PHE A 1 203 ? 4.366 4.680 6.132 1.00 97.75 203 PHE A CA 1
ATOM 1585 C C . PHE A 1 203 ? 4.358 5.574 7.364 1.00 97.75 203 PHE A C 1
ATOM 1587 O O . PHE A 1 203 ? 5.333 5.597 8.113 1.00 97.75 203 PHE A O 1
ATOM 1594 N N . GLU A 1 204 ? 3.260 6.287 7.566 1.00 96.75 204 GLU A N 1
ATOM 1595 C CA . GLU A 1 204 ? 2.894 6.932 8.828 1.00 96.75 204 GLU A CA 1
ATOM 1596 C C . GLU A 1 204 ? 1.816 6.087 9.506 1.00 96.75 204 GLU A C 1
ATOM 1598 O O . GLU A 1 204 ? 0.948 5.534 8.834 1.00 96.75 204 GLU A O 1
ATOM 1603 N N . GLY A 1 205 ? 1.843 5.996 10.831 1.00 94.94 205 GLY A N 1
ATOM 1604 C CA . GLY A 1 205 ? 0.795 5.324 11.587 1.00 94.94 205 GLY A CA 1
ATOM 1605 C C . GLY A 1 205 ? 0.854 5.656 13.067 1.00 94.94 205 GLY A C 1
ATOM 1606 O O . GLY A 1 205 ? 1.922 5.938 13.598 1.00 94.94 205 GLY A O 1
ATOM 1607 N N . ASN A 1 206 ? -0.295 5.597 13.739 1.00 93.19 206 ASN A N 1
ATOM 1608 C CA . ASN A 1 206 ? -0.420 5.836 15.185 1.00 93.19 206 ASN A CA 1
ATOM 1609 C C . ASN A 1 206 ? -0.640 4.549 16.002 1.00 93.19 206 ASN A C 1
ATOM 1611 O O . ASN A 1 206 ? -0.854 4.607 17.209 1.00 93.19 206 ASN A O 1
ATOM 1615 N N . CYS A 1 207 ? -0.644 3.396 15.337 1.00 88.19 207 CYS A N 1
ATOM 1616 C CA . CYS A 1 207 ? -0.991 2.097 15.911 1.00 88.19 207 CYS A CA 1
ATOM 1617 C C . CYS A 1 207 ? 0.169 1.097 15.863 1.00 88.19 207 CYS A C 1
ATOM 1619 O O . CYS A 1 207 ? -0.033 -0.109 15.987 1.00 88.19 207 CYS A O 1
ATOM 1621 N N . LEU A 1 208 ? 1.386 1.612 15.678 1.00 86.56 208 LEU A N 1
ATOM 1622 C CA . LEU A 1 208 ? 2.622 0.850 15.680 1.00 86.56 208 LEU A CA 1
ATOM 1623 C C . LEU A 1 208 ? 3.517 1.360 16.811 1.00 86.56 208 LEU A C 1
ATOM 1625 O O . LEU A 1 208 ? 3.677 2.560 17.005 1.00 86.56 208 LEU A O 1
ATOM 1629 N N . GLY A 1 209 ? 4.097 0.430 17.558 1.00 79.12 209 GLY A N 1
ATOM 1630 C CA . GLY A 1 209 ? 5.184 0.673 18.493 1.00 79.12 209 GLY A CA 1
ATOM 1631 C C . GLY A 1 209 ? 6.505 0.910 17.762 1.00 79.12 209 GLY A C 1
ATOM 1632 O O . GLY A 1 209 ? 6.543 1.181 16.563 1.00 79.12 209 GLY A O 1
ATOM 1633 N N . MET A 1 210 ? 7.617 0.782 18.485 1.00 81.69 210 MET A N 1
ATOM 1634 C CA . MET A 1 210 ? 8.943 1.002 17.909 1.00 81.69 210 MET A CA 1
ATOM 1635 C C . MET A 1 210 ? 9.239 0.000 16.782 1.00 81.69 210 MET A C 1
ATOM 1637 O O . MET A 1 210 ? 9.343 -1.205 17.010 1.00 81.69 210 MET A O 1
ATOM 1641 N N . VAL A 1 211 ? 9.408 0.514 15.564 1.00 84.44 211 VAL A N 1
ATOM 1642 C CA . VAL A 1 211 ? 9.701 -0.285 14.372 1.00 84.44 211 VAL A CA 1
ATOM 1643 C C . VAL A 1 211 ? 11.212 -0.422 14.189 1.00 84.44 211 VAL A C 1
ATOM 1645 O O . VAL A 1 211 ? 11.901 0.547 13.876 1.00 84.44 211 VAL A O 1
ATOM 1648 N N . MET A 1 212 ? 11.722 -1.645 14.337 1.00 83.56 212 MET A N 1
ATOM 1649 C CA . MET A 1 212 ? 13.121 -1.994 14.073 1.00 83.56 212 MET A CA 1
ATOM 1650 C C . MET A 1 212 ? 13.200 -2.884 12.833 1.00 83.56 212 MET A C 1
ATOM 1652 O O . MET A 1 212 ? 12.723 -4.017 12.846 1.00 83.56 212 MET A O 1
ATOM 1656 N N . LEU A 1 213 ? 13.803 -2.376 11.757 1.00 83.75 213 LEU A N 1
ATOM 1657 C CA . LEU A 1 213 ? 13.898 -3.074 10.473 1.00 83.75 213 LEU A CA 1
ATOM 1658 C C . LEU A 1 213 ? 15.354 -3.170 10.003 1.00 83.75 213 LEU A C 1
ATOM 1660 O O . LEU A 1 213 ? 16.121 -2.224 10.202 1.00 83.75 213 LEU A O 1
ATOM 1664 N N . PRO A 1 214 ? 15.749 -4.278 9.350 1.00 83.56 214 PRO A N 1
ATOM 1665 C CA . PRO A 1 214 ? 17.062 -4.371 8.727 1.00 83.56 214 PRO A CA 1
ATOM 1666 C C . PRO A 1 214 ? 17.191 -3.357 7.576 1.00 83.56 214 PRO A C 1
ATOM 1668 O O . PRO A 1 214 ? 16.186 -2.990 6.960 1.00 83.56 214 PRO A O 1
ATOM 1671 N N . PRO A 1 215 ? 18.412 -2.917 7.222 1.00 90.00 215 PRO A N 1
ATOM 1672 C CA . PRO A 1 215 ? 18.614 -2.067 6.053 1.00 90.00 215 PRO A CA 1
ATOM 1673 C C . PRO A 1 215 ? 18.217 -2.799 4.761 1.00 90.00 215 PRO A C 1
ATOM 1675 O O . PRO A 1 215 ? 18.347 -4.019 4.646 1.00 90.00 215 PRO A O 1
ATOM 1678 N N . CYS A 1 216 ? 17.773 -2.055 3.743 1.00 93.19 216 CYS A N 1
ATOM 1679 C CA . CYS A 1 216 ? 17.522 -2.645 2.429 1.00 93.19 216 CYS A CA 1
ATOM 1680 C C . CYS A 1 216 ? 18.836 -3.060 1.748 1.00 93.19 216 CYS A C 1
ATOM 1682 O O . CYS A 1 216 ? 19.797 -2.292 1.718 1.00 93.19 216 CYS A O 1
ATOM 1684 N N . ASN A 1 217 ? 18.851 -4.236 1.120 1.00 92.12 217 ASN A N 1
ATOM 1685 C CA . ASN A 1 217 ? 19.979 -4.693 0.311 1.00 92.12 217 ASN A CA 1
ATOM 1686 C C . ASN A 1 217 ? 19.703 -4.463 -1.182 1.00 92.12 217 ASN A C 1
ATOM 1688 O O . ASN A 1 217 ? 18.801 -5.085 -1.737 1.00 92.12 217 ASN A O 1
ATOM 1692 N N . HIS A 1 218 ? 20.465 -3.579 -1.828 1.00 92.38 218 HIS A N 1
ATOM 1693 C CA . HIS A 1 218 ? 20.345 -3.246 -3.254 1.00 92.38 218 HIS A CA 1
ATOM 1694 C C . HIS A 1 218 ? 21.578 -3.677 -4.073 1.00 92.38 218 HIS A C 1
ATOM 1696 O O . HIS A 1 218 ? 21.940 -3.015 -5.042 1.00 92.38 218 HIS A O 1
ATOM 1702 N N . SER A 1 219 ? 22.250 -4.769 -3.696 1.00 89.31 219 SER A N 1
ATOM 1703 C CA . SER A 1 219 ? 23.406 -5.276 -4.453 1.00 89.31 219 SER A CA 1
ATOM 1704 C C . SER A 1 219 ? 23.034 -6.036 -5.736 1.00 89.31 219 SER A C 1
ATOM 1706 O O . SER A 1 219 ? 23.845 -6.113 -6.654 1.00 89.31 219 SER A O 1
ATOM 1708 N N . GLY A 1 220 ? 21.825 -6.606 -5.809 1.00 85.75 220 GLY A N 1
ATOM 1709 C CA . GLY A 1 220 ? 21.351 -7.392 -6.957 1.00 85.75 220 GLY A CA 1
ATOM 1710 C C . GLY A 1 220 ? 20.807 -6.555 -8.122 1.00 85.75 220 GLY A C 1
ATOM 1711 O O . GLY A 1 220 ? 20.934 -5.338 -8.152 1.00 85.75 220 GLY A O 1
ATOM 1712 N N . ILE A 1 221 ? 20.143 -7.195 -9.087 1.00 85.75 221 ILE A N 1
ATOM 1713 C CA . ILE A 1 221 ? 19.391 -6.482 -10.132 1.00 85.75 221 ILE A CA 1
ATOM 1714 C C . ILE A 1 221 ? 17.895 -6.704 -9.884 1.00 85.75 221 ILE A C 1
ATOM 1716 O O . ILE A 1 221 ? 17.472 -7.859 -9.845 1.00 85.75 221 ILE A O 1
ATOM 1720 N N . PRO A 1 222 ? 17.083 -5.646 -9.700 1.00 90.12 222 PRO A N 1
ATOM 1721 C CA . PRO A 1 222 ? 15.679 -5.811 -9.356 1.00 90.12 222 PRO A CA 1
ATOM 1722 C C . PRO A 1 222 ? 14.833 -6.193 -10.572 1.00 90.12 222 PRO A C 1
ATOM 1724 O O . PRO A 1 222 ? 15.070 -5.726 -11.690 1.00 90.12 222 PRO A O 1
ATOM 1727 N N . ILE A 1 223 ? 13.765 -6.943 -10.321 1.00 90.12 223 ILE A N 1
ATOM 1728 C CA . ILE A 1 223 ? 12.618 -7.032 -11.219 1.00 90.12 223 ILE A CA 1
ATOM 1729 C C . ILE A 1 223 ? 11.899 -5.681 -11.177 1.00 90.12 223 ILE A C 1
ATOM 1731 O O . ILE A 1 223 ? 11.497 -5.192 -10.117 1.00 90.12 223 ILE A O 1
ATOM 1735 N N . LEU A 1 224 ? 11.767 -5.049 -12.342 1.00 87.25 224 LEU A N 1
ATOM 1736 C CA . LEU A 1 224 ? 11.085 -3.769 -12.475 1.00 87.25 224 LEU A CA 1
ATOM 1737 C C . LEU A 1 224 ? 9.571 -3.981 -12.455 1.00 87.25 224 LEU A C 1
ATOM 1739 O O . LEU A 1 224 ? 9.001 -4.535 -13.395 1.00 87.25 224 LEU A O 1
ATOM 1743 N N . VAL A 1 225 ? 8.941 -3.498 -11.385 1.00 87.06 225 VAL A N 1
ATOM 1744 C CA . VAL A 1 225 ? 7.489 -3.322 -11.272 1.00 87.06 225 VAL A CA 1
ATOM 1745 C C . VAL A 1 225 ? 7.220 -1.822 -11.256 1.00 87.06 225 VAL A C 1
ATOM 1747 O O . VAL A 1 225 ? 7.243 -1.174 -10.206 1.00 87.06 225 VAL A O 1
ATOM 1750 N N . SER A 1 226 ? 7.124 -1.258 -12.455 1.00 81.19 226 SER A N 1
ATOM 1751 C CA . SER A 1 226 ? 6.877 0.159 -12.711 1.00 81.19 226 SER A CA 1
ATOM 1752 C C . SER A 1 226 ? 6.501 0.369 -14.179 1.00 81.19 226 SER A C 1
ATOM 1754 O O . SER A 1 226 ? 6.829 -0.475 -15.021 1.00 81.19 226 SER A O 1
ATOM 1756 N N . GLY A 1 227 ? 5.978 1.553 -14.507 1.00 73.62 227 GLY A N 1
ATOM 1757 C CA . GLY A 1 227 ? 5.675 1.947 -15.889 1.00 73.62 227 GLY A CA 1
ATOM 1758 C C . GLY A 1 227 ? 6.902 2.145 -16.794 1.00 73.62 227 GLY A C 1
ATOM 1759 O O . GLY A 1 227 ? 6.769 2.647 -17.904 1.00 73.62 227 GLY A O 1
ATOM 1760 N N . THR A 1 228 ? 8.111 1.792 -16.335 1.00 66.69 228 THR A N 1
ATOM 1761 C CA . THR A 1 228 ? 9.346 1.802 -17.132 1.00 66.69 228 THR A CA 1
ATOM 1762 C C . THR A 1 228 ? 9.947 0.401 -17.250 1.00 66.69 228 THR A C 1
ATOM 1764 O O . THR A 1 228 ? 9.981 -0.368 -16.290 1.00 66.69 228 THR A O 1
ATOM 1767 N N . THR A 1 229 ? 10.492 0.094 -18.428 1.00 70.50 229 THR A N 1
ATOM 1768 C CA . THR A 1 229 ? 11.268 -1.130 -18.716 1.00 70.50 229 THR A CA 1
ATOM 1769 C C . THR A 1 229 ? 12.780 -0.907 -18.587 1.00 70.50 229 THR A C 1
ATOM 1771 O O . THR A 1 229 ? 13.588 -1.728 -19.023 1.00 70.50 229 THR A O 1
ATOM 1774 N N . ARG A 1 230 ? 13.203 0.261 -18.089 1.00 71.62 230 ARG A N 1
ATOM 1775 C CA . ARG A 1 230 ? 14.615 0.643 -17.999 1.00 71.62 230 ARG A CA 1
ATOM 1776 C C . ARG A 1 230 ? 14.910 1.347 -16.685 1.00 71.62 230 ARG A C 1
ATOM 1778 O O . ARG A 1 230 ? 14.228 2.299 -16.304 1.00 71.62 230 ARG A O 1
ATOM 1785 N N . ARG A 1 231 ? 16.003 0.931 -16.046 1.00 71.50 231 ARG A N 1
ATOM 1786 C CA . ARG A 1 231 ? 16.627 1.644 -14.930 1.00 71.50 231 ARG A CA 1
ATOM 1787 C C . ARG A 1 231 ? 17.881 2.366 -15.421 1.00 71.50 231 ARG A C 1
ATOM 1789 O O . ARG A 1 231 ? 18.638 1.820 -16.219 1.00 71.50 231 ARG A O 1
ATOM 1796 N N . LYS A 1 232 ? 18.113 3.594 -14.947 1.00 74.75 232 LYS A N 1
ATOM 1797 C CA . LYS A 1 232 ? 19.335 4.351 -15.268 1.00 74.75 232 LYS A CA 1
ATOM 1798 C C . LYS A 1 232 ? 20.567 3.529 -14.865 1.00 74.75 232 LYS A C 1
ATOM 1800 O O . LYS A 1 232 ? 20.625 3.056 -13.735 1.00 74.75 232 LYS A O 1
ATOM 1805 N N . GLY A 1 233 ? 21.513 3.362 -15.789 1.00 69.56 233 GLY A N 1
ATOM 1806 C CA . GLY A 1 233 ? 22.728 2.563 -15.581 1.00 69.56 233 GLY A CA 1
ATOM 1807 C C . GLY A 1 233 ? 22.591 1.063 -15.872 1.00 69.56 233 GLY A C 1
ATOM 1808 O O . GLY A 1 233 ? 23.573 0.350 -15.730 1.00 69.56 233 GLY A O 1
ATOM 1809 N N . TYR A 1 234 ? 21.418 0.584 -16.305 1.00 71.31 234 TYR A N 1
ATOM 1810 C CA . TYR A 1 234 ? 21.190 -0.824 -16.648 1.00 71.31 234 TYR A CA 1
ATOM 1811 C C . TYR A 1 234 ? 20.601 -0.972 -18.057 1.00 71.31 234 TYR A C 1
ATOM 1813 O O . TYR A 1 234 ? 19.937 -0.063 -18.574 1.00 71.31 234 TYR A O 1
ATOM 1821 N N . ALA A 1 235 ? 20.836 -2.139 -18.666 1.00 72.62 235 ALA A N 1
ATOM 1822 C CA . ALA A 1 235 ? 20.204 -2.533 -19.920 1.00 72.62 235 ALA A CA 1
ATOM 1823 C C . ALA A 1 235 ? 18.673 -2.565 -19.781 1.00 72.62 235 ALA A C 1
ATOM 1825 O O . ALA A 1 235 ? 18.130 -2.773 -18.690 1.00 72.62 235 ALA A O 1
ATOM 1826 N N . ARG A 1 236 ? 17.971 -2.347 -20.898 1.00 71.50 236 ARG A N 1
ATOM 1827 C CA . ARG A 1 236 ? 16.517 -2.516 -20.951 1.00 71.50 236 ARG A CA 1
ATOM 1828 C C . ARG A 1 236 ? 16.194 -3.978 -20.655 1.00 71.50 236 ARG A C 1
ATOM 1830 O O . ARG A 1 236 ? 16.834 -4.868 -21.203 1.00 71.50 236 ARG A O 1
ATOM 1837 N N . ARG A 1 237 ? 15.206 -4.213 -19.798 1.00 70.56 237 ARG A N 1
ATOM 1838 C CA . ARG A 1 237 ? 14.692 -5.554 -19.523 1.00 70.56 237 ARG A CA 1
ATOM 1839 C C . ARG A 1 237 ? 13.190 -5.508 -19.623 1.00 70.56 237 ARG A C 1
ATOM 1841 O O . ARG A 1 237 ? 12.560 -4.688 -18.954 1.00 70.56 237 ARG A O 1
ATOM 1848 N N . ASP A 1 238 ? 12.643 -6.363 -20.472 1.00 71.69 238 ASP A N 1
ATOM 1849 C CA . ASP A 1 238 ? 11.210 -6.560 -20.484 1.00 71.69 238 ASP A CA 1
ATOM 1850 C C . ASP A 1 238 ? 10.835 -7.461 -19.305 1.00 71.69 238 ASP A C 1
ATOM 1852 O O . ASP A 1 238 ? 11.372 -8.558 -19.144 1.00 71.69 238 ASP A O 1
ATOM 1856 N N . THR A 1 239 ? 9.989 -6.955 -18.414 1.00 80.00 239 THR A N 1
ATOM 1857 C CA . THR A 1 239 ? 9.493 -7.709 -17.263 1.00 80.00 239 THR A CA 1
ATOM 1858 C C . THR A 1 239 ? 8.049 -8.070 -17.524 1.00 80.00 239 THR A C 1
ATOM 1860 O O . THR A 1 239 ? 7.160 -7.229 -17.375 1.00 80.00 239 THR A O 1
ATOM 1863 N N . THR A 1 240 ? 7.828 -9.336 -17.881 1.00 89.62 240 THR A N 1
ATOM 1864 C CA . THR A 1 240 ? 6.489 -9.873 -18.132 1.00 89.62 240 THR A CA 1
ATOM 1865 C C . THR A 1 240 ? 5.588 -9.684 -16.916 1.00 89.62 240 THR A C 1
ATOM 1867 O O . THR A 1 240 ? 6.046 -9.674 -15.767 1.00 89.62 240 THR A O 1
ATOM 1870 N N . VAL A 1 241 ? 4.279 -9.577 -17.154 1.00 91.50 241 VAL A N 1
ATOM 1871 C CA . VAL A 1 241 ? 3.292 -9.466 -16.071 1.00 91.50 241 VAL A CA 1
ATOM 1872 C C . VAL A 1 241 ? 3.409 -10.639 -15.090 1.00 91.50 241 VAL A C 1
ATOM 1874 O O . VAL A 1 241 ? 3.387 -10.423 -13.885 1.00 91.50 241 VAL A O 1
ATOM 1877 N N . ALA A 1 242 ? 3.653 -11.862 -15.577 1.00 93.62 242 ALA A N 1
ATOM 1878 C CA . ALA A 1 242 ? 3.851 -13.046 -14.738 1.00 93.62 242 ALA A CA 1
ATOM 1879 C C . ALA A 1 242 ? 5.045 -12.895 -13.780 1.00 93.62 242 ALA A C 1
ATOM 1881 O O . ALA A 1 242 ? 4.938 -13.214 -12.595 1.00 93.62 242 ALA A O 1
ATOM 1882 N N . LEU A 1 243 ? 6.164 -12.348 -14.264 1.00 92.50 243 LEU A N 1
ATOM 1883 C CA . LEU A 1 243 ? 7.344 -12.107 -13.440 1.00 92.50 243 LEU A CA 1
ATOM 1884 C C . LEU A 1 243 ? 7.098 -10.996 -12.407 1.00 92.50 243 LEU A C 1
ATOM 1886 O O . LEU A 1 243 ? 7.517 -11.125 -11.257 1.00 92.50 243 LEU A O 1
ATOM 1890 N N . ARG A 1 244 ? 6.376 -9.930 -12.779 1.00 94.00 244 ARG A N 1
ATOM 1891 C CA . ARG A 1 244 ? 5.976 -8.850 -11.855 1.00 94.00 244 ARG A CA 1
ATOM 1892 C C . ARG A 1 244 ? 5.048 -9.365 -10.754 1.00 94.00 244 ARG A C 1
ATOM 1894 O O . ARG A 1 244 ? 5.283 -9.081 -9.579 1.00 94.00 244 ARG A O 1
ATOM 1901 N N . ARG A 1 245 ? 4.047 -10.166 -11.128 1.00 95.50 245 ARG A N 1
ATOM 1902 C CA . ARG A 1 245 ? 3.120 -10.854 -10.218 1.00 95.50 245 ARG A CA 1
ATOM 1903 C C . ARG A 1 245 ? 3.872 -11.702 -9.203 1.00 95.50 245 ARG A C 1
ATOM 1905 O O . ARG A 1 245 ? 3.740 -11.494 -7.997 1.00 95.50 245 ARG A O 1
ATOM 1912 N N . ALA A 1 246 ? 4.751 -12.578 -9.694 1.00 94.81 246 ALA A N 1
ATOM 1913 C CA . ALA A 1 246 ? 5.607 -13.397 -8.848 1.00 94.81 246 ALA A CA 1
ATOM 1914 C C . ALA A 1 246 ? 6.467 -12.525 -7.922 1.00 94.81 246 ALA A C 1
ATOM 1916 O O . ALA A 1 246 ? 6.482 -12.745 -6.714 1.00 94.81 246 ALA A O 1
ATOM 1917 N N . ALA A 1 247 ? 7.129 -11.488 -8.437 1.00 94.31 247 ALA A N 1
ATOM 1918 C CA . ALA A 1 247 ? 8.000 -10.619 -7.649 1.00 94.31 247 ALA A CA 1
ATOM 1919 C C . ALA A 1 247 ? 7.269 -9.892 -6.503 1.00 94.31 247 ALA A C 1
ATOM 1921 O O . ALA A 1 247 ? 7.818 -9.803 -5.405 1.00 94.31 247 ALA A O 1
ATOM 1922 N N . MET A 1 248 ? 6.032 -9.442 -6.734 1.00 93.56 248 MET A N 1
ATOM 1923 C CA . MET A 1 248 ? 5.192 -8.739 -5.751 1.00 93.56 248 MET A CA 1
ATOM 1924 C C . MET A 1 248 ? 4.397 -9.679 -4.829 1.00 93.56 248 MET A C 1
ATOM 1926 O O . MET A 1 248 ? 3.910 -9.241 -3.788 1.00 93.56 248 MET A O 1
ATOM 1930 N N . GLY A 1 249 ? 4.258 -10.955 -5.209 1.00 92.56 249 GLY A N 1
ATOM 1931 C CA . GLY A 1 249 ? 3.391 -11.925 -4.533 1.00 92.56 249 GLY A CA 1
ATOM 1932 C C . GLY A 1 249 ? 1.902 -11.749 -4.850 1.00 92.56 249 GLY A C 1
ATOM 1933 O O . GLY A 1 249 ? 1.074 -12.167 -4.051 1.00 92.56 249 GLY A O 1
ATOM 1934 N N . ILE A 1 250 ? 1.563 -11.121 -5.979 1.00 94.94 250 ILE A N 1
ATOM 193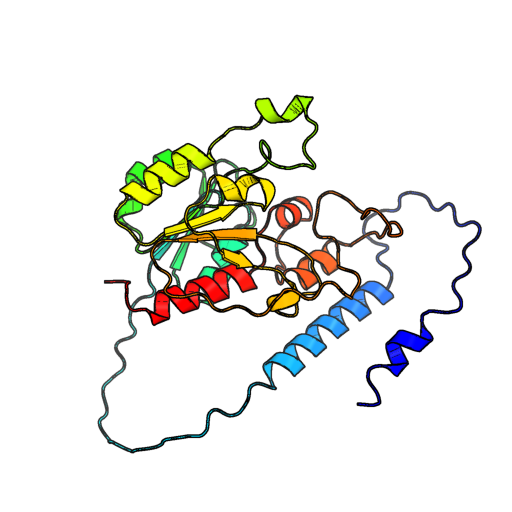5 C CA . ILE A 1 250 ? 0.200 -10.728 -6.363 1.00 94.94 250 ILE A CA 1
ATOM 1936 C C . ILE A 1 250 ? -0.143 -11.412 -7.679 1.00 94.94 250 ILE A C 1
ATOM 1938 O O . ILE A 1 250 ? 0.484 -11.102 -8.682 1.00 94.94 250 ILE A O 1
ATOM 1942 N N . GLU A 1 251 ? -1.122 -12.311 -7.712 1.00 94.94 251 GLU A N 1
ATOM 1943 C CA . GLU A 1 251 ? -1.366 -13.146 -8.903 1.00 94.94 251 GLU A CA 1
ATOM 1944 C C . GLU A 1 251 ? -2.478 -12.626 -9.826 1.00 94.94 251 GLU A C 1
ATOM 1946 O O . GLU A 1 251 ? -2.501 -12.971 -11.005 1.00 94.94 251 GLU A O 1
ATOM 1951 N N . TRP A 1 252 ? -3.366 -11.762 -9.328 1.00 96.44 252 TRP A N 1
ATOM 1952 C CA . TRP A 1 252 ? -4.598 -11.377 -10.032 1.00 96.44 252 TRP A CA 1
ATOM 1953 C C . TRP A 1 252 ? -4.501 -10.070 -10.834 1.00 96.44 252 TRP A C 1
ATOM 1955 O O . TRP A 1 252 ? -5.265 -9.873 -11.772 1.00 96.44 252 TRP A O 1
ATOM 1965 N N . MET A 1 253 ? -3.552 -9.190 -10.510 1.00 97.00 253 MET A N 1
ATOM 1966 C CA . MET A 1 253 ? -3.493 -7.829 -11.066 1.00 97.00 253 MET A CA 1
ATOM 1967 C C . MET A 1 253 ? -2.903 -7.743 -12.477 1.00 97.00 253 MET A C 1
ATOM 1969 O O . MET A 1 253 ? -2.017 -8.526 -12.829 1.00 97.00 253 MET A O 1
ATOM 1973 N N . THR A 1 254 ? -3.323 -6.760 -13.275 1.00 95.88 254 THR A N 1
ATOM 1974 C CA . THR A 1 254 ? -2.670 -6.381 -14.544 1.00 95.88 254 THR A CA 1
ATOM 1975 C C . THR A 1 254 ? -1.342 -5.650 -14.310 1.00 95.88 254 THR A C 1
ATOM 1977 O O . THR A 1 254 ? -0.978 -5.322 -13.180 1.00 95.88 254 THR A O 1
ATOM 1980 N N . THR A 1 255 ? -0.587 -5.376 -15.378 1.00 92.00 255 THR A N 1
ATOM 1981 C CA . THR A 1 255 ? 0.670 -4.613 -15.289 1.00 92.00 255 THR A CA 1
ATOM 1982 C C . THR A 1 255 ? 0.447 -3.215 -14.709 1.00 92.00 255 THR A C 1
ATOM 1984 O O . THR A 1 255 ? 1.195 -2.788 -13.831 1.00 92.00 255 THR A O 1
ATOM 1987 N N . GLU A 1 256 ? -0.592 -2.520 -15.164 1.00 91.38 256 GLU A N 1
ATOM 1988 C CA . GLU A 1 256 ? -0.923 -1.153 -14.757 1.00 91.38 256 GLU A CA 1
ATOM 1989 C C . GLU A 1 256 ? -1.315 -1.091 -13.276 1.00 91.38 256 GLU A C 1
ATOM 1991 O O . GLU A 1 256 ? -0.904 -0.179 -12.557 1.00 91.38 256 GLU A O 1
ATOM 1996 N N . GLU A 1 257 ? -2.064 -2.089 -12.806 1.00 95.19 257 GLU A N 1
ATOM 1997 C CA . GLU A 1 257 ? -2.435 -2.239 -11.399 1.00 95.19 257 GLU A CA 1
ATOM 1998 C C . GLU A 1 257 ? -1.200 -2.541 -10.532 1.00 95.19 257 GLU A C 1
ATOM 2000 O O . GLU A 1 257 ? -0.972 -1.876 -9.517 1.00 95.19 257 GLU A O 1
ATOM 2005 N N . LEU A 1 258 ? -0.337 -3.473 -10.963 1.00 95.06 258 LEU A N 1
ATOM 2006 C CA . LEU A 1 258 ? 0.911 -3.819 -10.264 1.00 95.06 258 LEU A CA 1
ATOM 2007 C C . LEU A 1 258 ? 1.863 -2.627 -10.131 1.00 95.06 258 LEU A C 1
ATOM 2009 O O . LEU A 1 258 ? 2.559 -2.491 -9.121 1.00 95.06 258 LEU A O 1
ATOM 2013 N N . ASP A 1 259 ? 1.900 -1.748 -11.130 1.00 91.75 259 ASP A N 1
ATOM 2014 C CA . ASP A 1 259 ? 2.759 -0.568 -11.114 1.00 91.75 259 ASP A CA 1
ATOM 2015 C C . ASP A 1 259 ? 2.413 0.388 -9.974 1.00 91.75 259 ASP A C 1
ATOM 2017 O O . ASP A 1 259 ? 3.319 1.028 -9.426 1.00 91.75 259 ASP A O 1
ATOM 2021 N N . GLN A 1 260 ? 1.146 0.424 -9.556 1.00 91.06 260 GLN A N 1
ATOM 2022 C CA . GLN A 1 260 ? 0.670 1.227 -8.429 1.00 91.06 260 GLN A CA 1
ATOM 2023 C C . GLN A 1 260 ? 0.627 0.438 -7.111 1.00 91.06 260 GLN A C 1
ATOM 2025 O O . GLN A 1 260 ? 0.850 1.022 -6.056 1.00 91.06 260 GLN A O 1
ATOM 2030 N N . ALA A 1 261 ? 0.470 -0.886 -7.157 1.00 95.06 261 ALA A N 1
ATOM 2031 C CA . ALA A 1 261 ? 0.258 -1.728 -5.980 1.00 95.06 261 ALA A CA 1
ATOM 2032 C C . ALA A 1 261 ? 1.365 -1.666 -4.907 1.00 95.06 261 ALA A C 1
ATOM 2034 O O . ALA A 1 261 ? 2.561 -1.533 -5.189 1.00 95.06 261 ALA A O 1
ATOM 2035 N N . ILE A 1 262 ? 0.970 -1.848 -3.649 1.00 96.06 262 ILE A N 1
ATOM 2036 C CA . ILE A 1 262 ? 1.884 -2.101 -2.530 1.00 96.06 262 ILE A CA 1
ATOM 2037 C C . ILE A 1 262 ? 2.174 -3.610 -2.473 1.00 96.06 262 ILE A C 1
ATOM 2039 O O . ILE A 1 262 ? 1.241 -4.403 -2.612 1.00 96.06 262 ILE A O 1
ATOM 2043 N N . PRO A 1 263 ? 3.438 -4.048 -2.297 1.00 96.00 263 PRO A N 1
ATOM 2044 C CA . PRO A 1 263 ? 3.742 -5.464 -2.106 1.00 96.00 263 PRO A CA 1
ATOM 2045 C C . PRO A 1 263 ? 3.031 -6.025 -0.871 1.00 96.00 263 PRO A C 1
ATOM 2047 O O . PRO A 1 263 ? 3.119 -5.434 0.204 1.00 96.00 263 PRO A O 1
ATOM 2050 N N . LEU A 1 264 ? 2.410 -7.203 -1.002 1.00 96.31 264 LEU A N 1
ATOM 2051 C CA . LEU A 1 264 ? 1.592 -7.806 0.064 1.00 96.31 264 LEU A CA 1
ATOM 2052 C C . LEU A 1 264 ? 2.348 -7.951 1.387 1.00 96.31 264 LEU A C 1
ATOM 2054 O O . LEU A 1 264 ? 1.790 -7.741 2.459 1.00 96.31 264 LEU A O 1
ATOM 2058 N N . ALA A 1 265 ? 3.640 -8.281 1.298 1.00 97.19 265 ALA A N 1
ATOM 2059 C CA . ALA A 1 265 ? 4.501 -8.496 2.455 1.00 97.19 265 ALA A CA 1
ATOM 2060 C C . ALA A 1 265 ? 4.573 -7.273 3.386 1.00 97.19 265 ALA A C 1
ATOM 2062 O O . ALA A 1 265 ? 4.786 -7.434 4.585 1.00 97.19 265 ALA A O 1
ATOM 2063 N N . TYR A 1 266 ? 4.390 -6.060 2.852 1.00 97.62 266 TYR A N 1
ATOM 2064 C CA . TYR A 1 266 ? 4.489 -4.833 3.639 1.00 97.62 266 TYR A CA 1
ATOM 2065 C C . TYR A 1 266 ? 3.293 -4.711 4.575 1.00 97.62 266 TYR A C 1
ATOM 2067 O O . TYR A 1 266 ? 3.465 -4.610 5.788 1.00 97.62 266 TYR A O 1
ATOM 2075 N N . THR A 1 267 ? 2.082 -4.754 4.021 1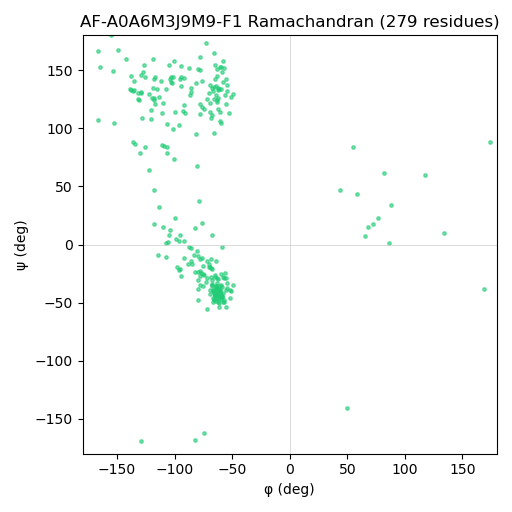.00 98.12 267 THR A N 1
ATOM 2076 C CA . THR A 1 267 ? 0.852 -4.604 4.801 1.00 98.12 267 THR A CA 1
ATOM 2077 C C . THR A 1 267 ? 0.523 -5.855 5.604 1.00 98.12 267 THR A C 1
ATOM 2079 O O . THR A 1 267 ? -0.059 -5.739 6.676 1.00 98.12 267 THR A O 1
ATOM 2082 N N . GLU A 1 268 ? 0.988 -7.035 5.182 1.00 98.00 268 GLU A N 1
ATOM 2083 C CA . GLU A 1 268 ? 0.947 -8.243 6.012 1.00 98.00 268 GLU A CA 1
ATOM 2084 C C . GLU A 1 268 ? 1.801 -8.091 7.276 1.00 98.00 268 GLU A C 1
ATOM 2086 O O . GLU A 1 268 ? 1.343 -8.395 8.379 1.00 98.00 268 GLU A O 1
ATOM 2091 N N . TRP A 1 269 ? 3.027 -7.577 7.147 1.00 96.81 269 TRP A N 1
ATOM 2092 C CA . TRP A 1 269 ? 3.874 -7.307 8.305 1.00 96.81 269 TRP A CA 1
ATOM 2093 C C . TRP A 1 269 ? 3.268 -6.225 9.208 1.00 96.81 269 TRP A C 1
ATOM 2095 O O . TRP A 1 269 ? 3.128 -6.464 10.406 1.00 96.81 269 TRP A O 1
ATOM 2105 N N . ILE A 1 270 ? 2.831 -5.093 8.638 1.00 97.00 270 ILE A N 1
ATOM 2106 C CA . ILE A 1 270 ? 2.176 -4.003 9.385 1.00 97.00 270 ILE A CA 1
ATOM 2107 C C . ILE A 1 270 ? 0.944 -4.528 10.132 1.00 97.00 270 ILE A C 1
ATOM 2109 O O . ILE A 1 270 ? 0.813 -4.305 11.332 1.00 97.00 270 ILE A O 1
ATOM 2113 N N . GLY A 1 271 ? 0.065 -5.270 9.455 1.00 96.69 271 GLY A N 1
ATOM 2114 C CA . GLY A 1 271 ? -1.145 -5.822 10.058 1.00 96.69 271 GLY A CA 1
ATOM 2115 C C . GLY A 1 271 ? -0.845 -6.728 11.253 1.00 96.69 271 GLY A C 1
ATOM 2116 O O . GLY A 1 271 ? -1.489 -6.610 12.292 1.00 96.69 271 GLY A O 1
ATOM 2117 N N . ARG A 1 272 ? 0.186 -7.579 11.160 1.00 95.12 272 ARG A N 1
ATOM 2118 C CA . ARG A 1 272 ? 0.607 -8.422 12.291 1.00 95.12 272 ARG A CA 1
ATOM 2119 C C . ARG A 1 272 ? 1.098 -7.598 13.479 1.00 95.12 272 ARG A C 1
ATOM 2121 O O . ARG A 1 272 ? 0.823 -7.980 14.611 1.00 95.12 272 ARG A O 1
ATOM 2128 N N . GLN A 1 273 ? 1.795 -6.484 13.241 1.00 94.25 273 GLN A N 1
ATOM 2129 C CA . GLN A 1 273 ? 2.217 -5.585 14.321 1.00 94.25 273 GLN A CA 1
ATOM 2130 C C . GLN A 1 273 ? 1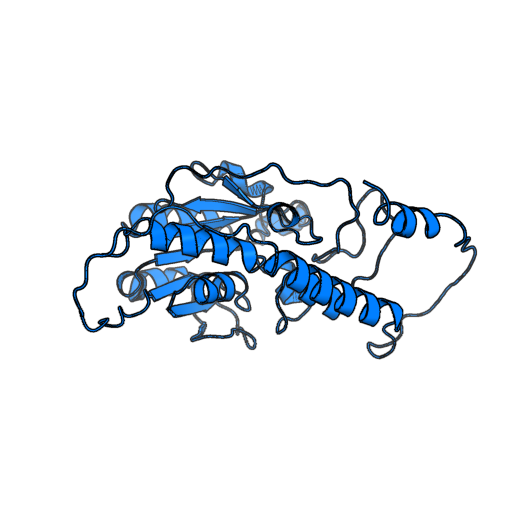.012 -4.948 15.025 1.00 94.25 273 GLN A C 1
ATOM 2132 O O . GLN A 1 273 ? 0.961 -4.945 16.252 1.00 94.25 273 GLN A O 1
ATOM 2137 N N . ILE A 1 274 ? 0.014 -4.490 14.261 1.00 94.19 274 ILE A N 1
ATOM 2138 C CA . ILE A 1 274 ? -1.221 -3.906 14.810 1.00 94.19 274 ILE A CA 1
ATOM 2139 C C . ILE A 1 274 ? -1.953 -4.927 15.694 1.00 94.19 274 ILE A C 1
ATOM 2141 O O . ILE A 1 274 ? -2.324 -4.615 16.825 1.00 94.19 274 ILE A O 1
ATOM 2145 N N . LEU A 1 275 ? -2.114 -6.165 15.212 1.00 92.62 275 LEU A N 1
ATOM 2146 C CA . LEU A 1 275 ? -2.789 -7.233 15.960 1.00 92.62 275 LEU A CA 1
ATOM 2147 C C . LEU A 1 275 ? -2.045 -7.615 17.250 1.00 92.62 275 LEU A C 1
ATOM 2149 O O . LEU A 1 275 ? -2.682 -7.880 18.267 1.00 92.62 275 LEU A O 1
ATOM 2153 N N . GLN A 1 276 ? -0.709 -7.623 17.231 1.00 87.75 276 GLN A N 1
ATOM 2154 C CA . GLN A 1 276 ? 0.115 -7.961 18.399 1.00 87.75 276 GLN A CA 1
ATOM 2155 C C . GLN A 1 276 ? 0.034 -6.924 19.522 1.00 87.75 276 GLN A C 1
ATOM 2157 O O . GLN A 1 276 ? 0.205 -7.278 20.686 1.00 87.75 276 GLN A O 1
ATOM 2162 N N . MET A 1 277 ? -0.229 -5.658 19.198 1.00 77.06 277 MET A N 1
ATOM 2163 C CA . MET A 1 277 ? -0.271 -4.582 20.192 1.00 77.06 277 MET A CA 1
ATOM 2164 C C . MET A 1 277 ? -1.586 -4.519 20.970 1.00 77.06 277 MET A C 1
ATOM 2166 O O . MET A 1 277 ? -1.690 -3.731 21.901 1.00 77.06 277 MET A O 1
ATOM 2170 N N . GLY A 1 278 ? -2.589 -5.335 20.621 1.00 65.75 278 GLY A N 1
ATOM 2171 C CA . GLY A 1 278 ? -3.854 -5.409 21.361 1.00 65.75 278 GLY A CA 1
ATOM 2172 C C . GLY A 1 278 ? -4.703 -4.132 21.319 1.00 65.75 278 GLY A C 1
ATOM 2173 O O . GLY A 1 278 ? -5.733 -4.077 21.980 1.00 65.75 278 GLY A O 1
ATOM 2174 N N . ASN A 1 279 ? -4.322 -3.136 20.513 1.00 58.50 279 ASN A N 1
ATOM 2175 C CA . ASN A 1 279 ? -4.982 -1.828 20.394 1.00 58.50 279 ASN A CA 1
ATOM 2176 C C . ASN A 1 279 ? -6.288 -1.858 19.575 1.00 58.50 279 ASN A C 1
ATOM 2178 O O . ASN A 1 279 ? -6.738 -0.825 19.085 1.00 58.50 279 ASN A O 1
ATOM 2182 N N . LEU A 1 280 ? -6.877 -3.039 19.395 1.00 63.41 280 LEU A N 1
ATOM 2183 C CA . LEU A 1 280 ? -8.167 -3.230 18.741 1.00 63.41 280 LEU A CA 1
ATOM 2184 C C . LEU A 1 280 ? -9.149 -3.627 19.842 1.00 63.41 280 LEU A C 1
ATOM 2186 O O . LEU A 1 280 ? -9.289 -4.812 20.171 1.00 63.41 280 LEU A O 1
ATOM 2190 N N . THR A 1 281 ? -9.690 -2.600 20.492 1.00 45.62 281 THR A N 1
ATOM 2191 C CA . THR A 1 281 ? -10.731 -2.695 21.521 1.00 45.62 281 THR A CA 1
ATOM 2192 C C . THR A 1 281 ? -12.102 -2.655 20.890 1.00 45.62 281 THR A C 1
ATOM 2194 O O . THR A 1 281 ? -12.356 -1.650 20.189 1.00 45.62 281 THR A O 1
#

Solvent-accessible surface area (backbone atoms only — not comparable to full-atom values): 17054 Å² total; per-residue (Å²): 145,84,68,79,68,59,66,67,60,66,73,76,64,88,83,87,78,81,88,80,92,76,78,95,73,69,94,86,72,72,56,66,70,59,57,50,52,51,51,50,55,50,54,52,50,54,55,58,66,70,63,63,78,82,88,82,86,79,91,74,91,76,92,75,95,68,84,81,75,80,74,79,60,53,34,30,36,25,28,50,26,62,52,27,31,46,43,52,8,26,38,75,40,53,35,44,48,37,34,23,22,76,55,88,47,90,57,37,87,55,56,71,44,76,36,56,49,67,60,48,42,72,75,49,48,85,80,36,63,31,38,39,36,43,50,67,54,55,46,53,36,85,86,42,57,80,93,52,20,86,78,35,68,80,45,52,67,59,52,49,54,52,54,73,69,64,83,56,42,37,37,39,46,44,47,68,76,49,47,89,81,43,66,88,55,49,78,48,39,31,36,63,75,75,27,55,30,84,54,67,35,30,36,24,60,81,51,64,76,91,85,84,76,76,78,71,67,80,86,74,81,60,57,60,64,44,100,51,54,62,52,95,97,53,73,75,49,91,62,52,58,69,54,40,22,60,50,43,73,43,86,77,66,55,60,75,49,47,41,71,45,49,48,28,69,57,32,21,51,52,34,41,50,38,64,71,66,62,79,77,125

Mean predicted aligned error: 12.93 Å

Secondary structure (DSSP, 8-state):
--SHHHHHHTTSS-------------TT---HHHHHHHHHHHHHHHHHHTT-------------------PPPPEEEEET-TTTHHHHHHHHHT-EEEEEESS--TT--SEEEES-HHHHHHHHGGG-SEEEE----TTT-TTS-HHHHTTS---HHHHHHHHHHS-S-EEEEE-GGGGGGSSS-EEE-GGGGT-S----EEEEESS------PPP--SS-----SS-S--TTS------HHHHHHHHT-SS--HHHHHHPPPHHHHHHHHHHHHHTT---

Nearest PDB structures (foldseek):
  6w8v-assembly1_B  TM=7.376E-01  e=1.821E-07  Mus musculus
  6w8w-assembly1_A  TM=7.382E-01  e=3.787E-07  Mus musculus
  4r01-assembly1_A  TM=6.434E-01  e=2.368E-02  Streptococcus pneumoniae TIGR4
  1r8y-assembly1_A  TM=3.697E-01  e=2.974E-03  Mus musculus

Sequence (281 aa):
MTATTDILAKWAFEIDCADVEVERGTADNVPQAIHDLAAELRALREKLALQKPDATLGQVVREGGAAEVSKARPKLLDLFSGAGGAGMGYHRAGFDVVGVDNRPQRHYPFEFHQADALEYLAEHGREFDVVHASPPCQRYCRLTPPSRRDMHPDLLPAVAEILRGLGKPYIIENIPDAKTLLREPFMLCGTMFGLPIWRHRFFEGNCLGMVMLPPCNHSGIPILVSGTTRRKGYARRDTTVALRRAAMGIEWMTTEELDQAIPLAYTEWIGRQILQMGNLT

Organism: NCBI:txid1070528

InterPro domains:
  IPR029063 S-adenosyl-L-methionine-dependent methyltransferase superfamily [G3DSA:3.40.50.150] (65-206)
  IPR029063 S-adenosyl-L-methionine-dependent methyltransferase superfamily [SSF53335] (75-204)

Foldseek 3Di:
DDDVVVVVVVPPDDDDDDDDDDDDDDPPDDPVVLVVVLVVLVVVVVVVVVPDDPPDDDDDDDDDDDPDPPDQFFEEEEECQALNQLPLLLVLLGHQYEYEHCDDNPNNPHHYDNDHRVVCCVVCVVVGQEYEYEDDCLLQDPPNDPVCNVVDDDCLLVVVVCVVVVPHKYKYKDAPSCQVSADPWDWDALQLVVFLAGGIMIMHTDQADDDDTDDHDDPDHGQDLAPAQDDPPDDRHDRDQSNLCSRLVHDRDDSVSSNSHDRSNVSNVVSNRNVVSVSRD

Radius of gyration: 21.39 Å; Cα contacts (8 Å, |Δi|>4): 402; chains: 1; bounding box: 50×48×68 Å